Protein AF-A0A1V5Y9E9-F1 (afdb_monomer_lite)

Foldseek 3Di:
DVVVVVVLVVVLCVVLVVLVVVLVVVLVVDDDVVNVVSVVVSVVVSVVSVVVSVVCCQQVCFQDPLNLVVVLVLQLLVCLQVVHHSLVSCVVVVQAPDRADAAPPVVDDSVQQLFWWKWWWPAWDQDPVGTWTWIWTDTVDIWTKTFDWDRDPRGIHTHYIYTDDPVVRVVRVVPTDTDRPDGPHDD

Sequence (187 aa):
MTASKIVYAILFWMLLLPVLYYGIKRIRRSTGKRRAALIFAAALFAAAEFLLCLVMYKTTVQTQPLIIIERGVRTAYGALLKNEDPAQALFNEGLTKDKIEPEGLERMGFQSLSNASVGIPRKSSKLEEGQGYVVSIECPEPFGIAFLLDEGNARVTIRSMRVLSKSEYEELVQDLTFFDAGALKNG

pLDDT: mean 70.6, std 9.62, range [34.06, 84.69]

Structure (mmCIF, N/CA/C/O backbone):
data_AF-A0A1V5Y9E9-F1
#
_entry.id   AF-A0A1V5Y9E9-F1
#
loop_
_atom_site.group_PDB
_atom_site.id
_atom_site.type_symbol
_atom_site.label_atom_id
_atom_site.label_alt_id
_atom_site.label_comp_id
_atom_site.label_asym_id
_atom_site.label_entity_id
_atom_site.label_seq_id
_atom_site.pdbx_PDB_ins_code
_atom_site.Cartn_x
_atom_site.Cartn_y
_atom_site.Cartn_z
_atom_site.occupancy
_atom_site.B_iso_or_equiv
_atom_site.auth_seq_id
_atom_site.auth_comp_id
_atom_site.auth_asym_id
_atom_site.auth_atom_id
_atom_site.pdbx_PDB_model_num
ATOM 1 N N . MET A 1 1 ? 7.402 -5.469 0.530 1.00 42.59 1 MET A N 1
ATOM 2 C CA . MET A 1 1 ? 7.980 -4.493 -0.436 1.00 42.59 1 MET A CA 1
ATOM 3 C C . MET A 1 1 ? 9.178 -5.002 -1.242 1.00 42.59 1 MET A C 1
ATOM 5 O O . MET A 1 1 ? 9.322 -4.583 -2.383 1.00 42.59 1 MET A O 1
ATOM 9 N N . THR A 1 2 ? 10.042 -5.871 -0.709 1.00 44.84 2 THR A N 1
ATOM 10 C CA . THR A 1 2 ? 11.084 -6.545 -1.512 1.00 44.84 2 THR A CA 1
ATOM 11 C C . THR A 1 2 ? 10.461 -7.449 -2.575 1.00 44.84 2 THR A C 1
ATOM 13 O O . THR A 1 2 ? 10.832 -7.351 -3.735 1.00 44.84 2 THR A O 1
ATOM 16 N N . ALA A 1 3 ? 9.439 -8.233 -2.215 1.00 46.22 3 ALA A N 1
ATOM 17 C CA . ALA A 1 3 ? 8.803 -9.196 -3.118 1.00 46.22 3 ALA A CA 1
ATOM 18 C C . ALA A 1 3 ? 8.244 -8.581 -4.419 1.00 46.22 3 ALA A C 1
ATOM 20 O O . ALA A 1 3 ? 8.550 -9.068 -5.500 1.00 46.22 3 ALA A O 1
ATOM 21 N N . SER A 1 4 ? 7.493 -7.476 -4.356 1.00 51.53 4 SER A N 1
ATOM 22 C CA . SER A 1 4 ? 6.919 -6.840 -5.554 1.00 51.53 4 SER A CA 1
ATOM 23 C C . SER A 1 4 ? 7.976 -6.179 -6.445 1.00 51.53 4 SER A C 1
ATOM 25 O O . SER A 1 4 ? 7.930 -6.331 -7.663 1.00 51.53 4 SER A O 1
ATOM 27 N N . LYS A 1 5 ? 8.988 -5.523 -5.860 1.00 53.59 5 LYS A N 1
ATOM 28 C CA . LYS A 1 5 ? 10.150 -5.009 -6.611 1.00 53.59 5 LYS A CA 1
ATOM 29 C C . LYS A 1 5 ? 10.929 -6.141 -7.292 1.00 53.59 5 LYS A C 1
ATOM 31 O O . LYS A 1 5 ? 11.387 -5.971 -8.417 1.00 53.59 5 LYS A O 1
ATOM 36 N N . ILE A 1 6 ? 11.032 -7.298 -6.635 1.00 61.78 6 ILE A N 1
ATOM 37 C CA . ILE A 1 6 ? 11.679 -8.501 -7.168 1.00 61.78 6 ILE A CA 1
ATOM 38 C C . ILE A 1 6 ? 10.887 -9.074 -8.349 1.00 61.78 6 ILE A C 1
ATOM 40 O O . ILE A 1 6 ? 11.501 -9.411 -9.352 1.00 61.78 6 ILE A O 1
ATOM 44 N N . VAL A 1 7 ? 9.552 -9.123 -8.297 1.00 67.50 7 VAL A N 1
ATOM 45 C CA . VAL A 1 7 ? 8.730 -9.621 -9.420 1.00 67.50 7 VAL A CA 1
ATOM 46 C C . VAL A 1 7 ? 8.930 -8.776 -10.679 1.00 67.50 7 VAL A C 1
ATOM 48 O O . VAL A 1 7 ? 9.189 -9.327 -11.747 1.00 67.50 7 VAL A O 1
ATOM 51 N N . TYR A 1 8 ? 8.888 -7.445 -10.566 1.00 65.62 8 TYR A N 1
ATOM 52 C CA . TYR A 1 8 ? 9.133 -6.570 -11.718 1.00 65.62 8 TYR A CA 1
ATOM 53 C C . TYR A 1 8 ? 10.591 -6.617 -12.193 1.00 65.62 8 TYR A C 1
ATOM 55 O O . TYR A 1 8 ? 10.833 -6.562 -13.395 1.00 65.62 8 TYR A O 1
ATOM 63 N N . ALA A 1 9 ? 11.558 -6.791 -11.287 1.00 66.56 9 ALA A N 1
ATOM 64 C CA . ALA A 1 9 ? 12.948 -7.025 -11.668 1.00 66.56 9 ALA A CA 1
ATOM 65 C C . ALA A 1 9 ? 13.117 -8.356 -12.423 1.00 66.56 9 ALA A C 1
ATOM 67 O O . ALA A 1 9 ? 13.821 -8.396 -13.427 1.00 66.56 9 ALA A O 1
ATOM 68 N N . ILE A 1 10 ? 12.447 -9.430 -11.992 1.00 73.62 10 ILE A N 1
ATOM 69 C CA . ILE A 1 10 ? 12.472 -10.737 -12.666 1.00 73.62 10 ILE A CA 1
ATOM 70 C C . ILE A 1 10 ? 11.829 -10.636 -14.051 1.00 73.62 10 ILE A C 1
ATOM 72 O O . ILE A 1 10 ? 12.430 -11.091 -15.021 1.00 73.62 10 ILE A O 1
ATOM 76 N N . LEU A 1 11 ? 10.657 -10.003 -14.170 1.00 72.56 11 LEU A N 1
ATOM 77 C CA . LEU A 1 11 ? 9.996 -9.784 -15.462 1.00 72.56 11 LEU A CA 1
ATOM 78 C C . LEU A 1 11 ? 10.874 -8.965 -16.415 1.00 72.56 11 LEU A C 1
ATOM 80 O O . LEU A 1 11 ? 11.010 -9.329 -17.581 1.00 72.56 11 LEU A O 1
ATOM 84 N N . PHE A 1 12 ? 11.527 -7.918 -15.905 1.00 72.44 12 PHE A N 1
ATOM 85 C CA . PHE A 1 12 ? 12.495 -7.130 -16.664 1.00 72.44 12 PHE A CA 1
ATOM 86 C C . PHE A 1 12 ? 13.667 -7.994 -17.148 1.00 72.44 12 PHE A C 1
ATOM 88 O O . PHE A 1 12 ? 13.985 -7.987 -18.332 1.00 72.44 12 PHE A O 1
ATOM 95 N N . TRP A 1 13 ? 14.267 -8.811 -16.277 1.00 71.06 13 TRP A N 1
ATOM 96 C CA . TRP A 1 13 ? 15.353 -9.719 -16.664 1.00 71.06 13 TRP A CA 1
ATOM 97 C C . TRP A 1 13 ? 14.918 -10.776 -17.688 1.00 71.06 13 TRP A C 1
ATOM 99 O O . TRP A 1 13 ? 15.678 -11.070 -18.611 1.00 71.06 13 TRP A O 1
ATOM 109 N N . MET A 1 14 ? 13.704 -11.323 -17.567 1.00 76.81 14 MET A N 1
ATOM 110 C CA . MET A 1 14 ? 13.158 -12.305 -18.513 1.00 76.81 14 MET A CA 1
ATOM 111 C C . MET A 1 14 ? 12.933 -11.720 -19.913 1.00 76.81 14 MET A C 1
ATOM 113 O O . MET A 1 14 ? 13.131 -12.434 -20.894 1.00 76.81 14 MET A O 1
ATOM 117 N N . LEU A 1 15 ? 12.559 -10.442 -20.014 1.00 70.75 15 LEU A N 1
ATOM 118 C CA . LEU A 1 15 ? 12.407 -9.721 -21.284 1.00 70.75 15 LEU A CA 1
ATOM 119 C C . LEU A 1 15 ? 13.752 -9.260 -21.868 1.00 70.75 15 LEU A C 1
ATOM 121 O O . LEU A 1 15 ? 13.985 -9.399 -23.069 1.00 70.75 15 LEU A O 1
ATOM 125 N N . LEU A 1 16 ? 14.677 -8.820 -21.010 1.00 75.62 16 LEU A N 1
ATOM 126 C CA . LEU A 1 16 ? 15.985 -8.300 -21.410 1.00 75.62 16 LEU A CA 1
ATOM 127 C C . LEU A 1 16 ? 16.928 -9.401 -21.932 1.00 75.62 16 LEU A C 1
ATOM 129 O O . LEU A 1 16 ? 17.702 -9.181 -22.868 1.00 75.62 16 LEU A O 1
ATOM 133 N N . LEU A 1 17 ? 16.884 -10.598 -21.334 1.00 74.50 17 LEU A N 1
ATOM 134 C CA . LEU A 1 17 ? 17.786 -11.716 -21.652 1.00 74.50 17 LEU A CA 1
ATOM 135 C C . LEU A 1 17 ? 17.720 -12.164 -23.127 1.00 74.50 17 LEU A C 1
ATOM 137 O O . LEU A 1 17 ? 18.782 -12.282 -23.744 1.00 74.50 17 LEU A O 1
ATOM 141 N N . PRO A 1 18 ? 16.537 -12.378 -23.738 1.00 71.06 18 PRO A N 1
ATOM 142 C CA . PRO A 1 18 ? 16.416 -12.680 -25.164 1.00 71.06 18 PRO A CA 1
ATOM 143 C C . PRO A 1 18 ? 16.993 -11.580 -26.062 1.00 71.06 18 PRO A C 1
ATOM 145 O O . PRO A 1 18 ? 17.718 -11.882 -27.015 1.00 71.06 18 PRO A O 1
ATOM 148 N N . VAL A 1 19 ? 16.719 -10.309 -25.750 1.00 70.62 19 VAL A N 1
ATOM 149 C CA . VAL A 1 19 ? 17.179 -9.150 -26.535 1.00 70.62 19 VAL A CA 1
ATOM 150 C C . VAL A 1 19 ? 18.703 -9.044 -26.491 1.00 70.62 19 VAL A C 1
ATOM 152 O O . VAL A 1 19 ? 19.353 -8.932 -27.536 1.00 70.62 19 VAL A O 1
ATOM 155 N N . LEU A 1 20 ? 19.295 -9.177 -25.301 1.00 68.81 20 LEU A N 1
ATOM 156 C CA . LEU A 1 20 ? 20.745 -9.225 -25.114 1.00 68.81 20 LEU A CA 1
ATOM 157 C C . LEU A 1 20 ? 21.368 -10.434 -25.818 1.00 68.81 20 LEU A C 1
ATOM 159 O O . LEU A 1 20 ? 22.363 -10.282 -26.527 1.00 68.81 20 LEU A O 1
ATOM 163 N N . TYR A 1 21 ? 20.781 -11.625 -25.681 1.00 72.69 21 TYR A N 1
ATOM 164 C CA . TYR A 1 21 ? 21.302 -12.853 -26.281 1.00 72.69 21 TYR A CA 1
ATOM 165 C C . TYR A 1 21 ? 21.348 -12.768 -27.815 1.00 72.69 21 TYR A C 1
ATOM 167 O O . TYR A 1 21 ? 22.391 -13.028 -28.428 1.00 72.69 21 TYR A O 1
ATOM 175 N N . TYR A 1 22 ? 20.251 -12.347 -28.453 1.00 69.06 22 TYR A N 1
ATOM 176 C CA . TYR A 1 22 ? 20.200 -12.181 -29.908 1.00 69.06 22 TYR A CA 1
ATOM 177 C C . TYR A 1 22 ? 21.055 -11.000 -30.390 1.00 69.06 22 TYR A C 1
ATOM 179 O O . TYR A 1 22 ? 21.721 -11.118 -31.426 1.00 69.06 22 TYR A O 1
ATOM 187 N N . GLY A 1 23 ? 21.107 -9.900 -29.631 1.00 66.38 23 GLY A N 1
ATOM 188 C CA . GLY A 1 23 ? 21.961 -8.745 -29.909 1.00 66.38 23 GLY A CA 1
ATOM 189 C C . GLY A 1 23 ? 23.449 -9.107 -29.910 1.00 66.38 23 GLY A C 1
ATOM 190 O O . GLY A 1 23 ? 24.140 -8.896 -30.910 1.00 66.38 23 GLY A O 1
ATOM 191 N N . ILE A 1 24 ? 23.937 -9.748 -28.843 1.00 67.06 24 ILE A N 1
ATOM 192 C CA . ILE A 1 24 ? 25.339 -10.173 -28.685 1.00 67.06 24 ILE A CA 1
ATOM 193 C C . ILE A 1 24 ? 25.729 -11.195 -29.765 1.00 67.06 24 ILE A C 1
ATOM 195 O O . ILE A 1 24 ? 26.791 -11.071 -30.389 1.00 67.06 24 ILE A O 1
ATOM 199 N N . LYS A 1 25 ? 24.854 -12.167 -30.064 1.00 66.38 25 LYS A N 1
ATOM 200 C CA . LYS A 1 25 ? 25.084 -13.170 -31.120 1.00 66.38 25 LYS A CA 1
ATOM 201 C C . LYS A 1 25 ? 25.260 -12.527 -32.501 1.00 66.38 25 LYS A C 1
ATOM 203 O O . LYS A 1 25 ? 26.079 -12.996 -33.295 1.00 66.38 25 LYS A O 1
ATOM 208 N N . ARG A 1 26 ? 24.536 -11.440 -32.787 1.00 61.28 26 ARG A N 1
ATOM 209 C CA . ARG A 1 26 ? 24.587 -10.717 -34.071 1.00 61.28 26 ARG A CA 1
ATO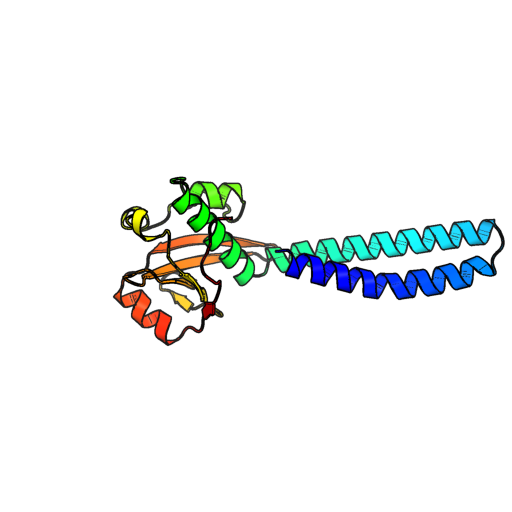M 210 C C . ARG A 1 26 ? 25.769 -9.744 -34.156 1.00 61.28 26 ARG A C 1
ATOM 212 O O . ARG A 1 26 ? 26.400 -9.651 -35.209 1.00 61.28 26 ARG A O 1
ATOM 219 N N . ILE A 1 27 ? 26.139 -9.099 -33.046 1.00 64.00 27 ILE A N 1
ATOM 220 C CA . ILE A 1 27 ? 27.315 -8.212 -32.929 1.00 64.00 27 ILE A CA 1
ATOM 221 C C . ILE A 1 27 ? 28.619 -8.964 -33.245 1.00 64.00 27 ILE A C 1
ATOM 223 O O . ILE A 1 27 ? 29.501 -8.423 -33.923 1.00 64.00 27 ILE A O 1
ATOM 227 N N . ARG A 1 28 ? 28.725 -10.238 -32.838 1.00 60.91 28 ARG A N 1
ATOM 228 C CA . ARG A 1 28 ? 29.923 -11.072 -33.053 1.00 60.91 28 ARG A CA 1
ATOM 229 C C . ARG A 1 28 ? 30.272 -11.274 -34.538 1.00 60.91 28 ARG A C 1
ATOM 231 O O . ARG A 1 28 ? 31.445 -11.433 -34.856 1.00 60.91 28 ARG A O 1
ATOM 238 N N . ARG A 1 29 ? 29.290 -11.194 -35.446 1.00 62.72 29 ARG A N 1
ATOM 239 C CA . ARG A 1 29 ? 29.457 -11.365 -36.909 1.00 62.72 29 ARG A CA 1
ATOM 240 C C . ARG A 1 29 ? 29.513 -10.048 -37.701 1.00 62.72 29 ARG A C 1
ATOM 242 O O . ARG A 1 29 ? 29.497 -10.066 -38.926 1.00 62.72 29 ARG A O 1
ATOM 249 N N . SER A 1 30 ? 29.534 -8.905 -37.021 1.00 59.62 30 SER A N 1
ATOM 250 C CA . SER A 1 30 ? 29.314 -7.587 -37.625 1.00 59.62 30 SER A CA 1
ATOM 251 C C . SER A 1 30 ? 30.581 -6.718 -37.659 1.00 59.62 30 SER A C 1
ATOM 253 O O . SER A 1 30 ? 31.373 -6.750 -36.720 1.00 59.62 30 SER A O 1
ATOM 255 N N . THR A 1 31 ? 30.743 -5.886 -38.697 1.00 63.62 31 THR A N 1
ATOM 256 C CA . THR A 1 31 ? 31.796 -4.855 -38.830 1.00 63.62 31 THR A CA 1
ATOM 257 C C . THR A 1 31 ? 31.550 -3.641 -37.919 1.00 63.62 31 THR A C 1
ATOM 259 O O . THR A 1 31 ? 30.423 -3.411 -37.476 1.00 63.62 31 THR A O 1
ATOM 262 N N . GLY A 1 32 ? 32.596 -2.849 -37.631 1.00 63.69 32 GLY A N 1
ATOM 263 C CA . GLY A 1 32 ? 32.608 -1.803 -36.588 1.00 63.69 32 GLY A CA 1
ATOM 264 C C . GLY A 1 32 ? 31.426 -0.819 -36.601 1.00 63.69 32 GLY A C 1
ATOM 265 O O . GLY A 1 32 ? 30.793 -0.623 -35.567 1.00 63.69 32 GLY A O 1
ATOM 266 N N . LYS A 1 33 ? 31.042 -0.280 -37.768 1.00 66.88 33 LYS A N 1
ATOM 267 C CA . LYS A 1 33 ? 29.889 0.641 -37.886 1.00 66.88 33 LYS A CA 1
ATOM 268 C C . LYS A 1 33 ? 28.542 -0.041 -37.597 1.00 66.88 33 LYS A C 1
ATOM 270 O O . LYS A 1 33 ? 27.682 0.534 -36.938 1.00 66.88 33 LYS A O 1
ATOM 275 N N . ARG A 1 34 ? 28.370 -1.297 -38.028 1.00 66.38 34 ARG A N 1
ATOM 276 C CA . ARG A 1 34 ? 27.167 -2.096 -37.733 1.00 66.38 34 ARG A CA 1
ATOM 277 C C . ARG A 1 34 ? 27.130 -2.579 -36.274 1.00 66.38 34 ARG A C 1
ATOM 279 O O . ARG A 1 34 ? 26.044 -2.741 -35.730 1.00 66.38 34 ARG A O 1
ATOM 286 N N . ARG A 1 35 ? 28.286 -2.754 -35.614 1.00 67.88 35 ARG A N 1
ATOM 287 C CA . ARG A 1 35 ? 28.347 -3.042 -34.167 1.00 67.88 35 ARG A CA 1
ATOM 288 C C . ARG A 1 35 ? 27.834 -1.868 -33.339 1.00 67.88 35 ARG A C 1
ATOM 290 O O . ARG A 1 35 ? 27.014 -2.089 -32.459 1.00 67.88 35 ARG A O 1
ATOM 297 N N . ALA A 1 36 ? 28.259 -0.644 -33.656 1.00 67.69 36 ALA A N 1
ATOM 298 C CA . ALA A 1 36 ? 27.782 0.556 -32.968 1.00 67.69 36 ALA A CA 1
ATOM 299 C C . ALA A 1 36 ? 26.257 0.727 -33.103 1.00 67.69 36 ALA A C 1
ATOM 301 O O . ALA A 1 36 ? 25.576 0.952 -32.106 1.00 67.69 36 ALA A O 1
ATOM 302 N N . ALA A 1 37 ? 25.708 0.510 -34.305 1.00 71.44 37 ALA A N 1
ATOM 303 C CA . ALA A 1 37 ? 24.262 0.558 -34.536 1.00 71.44 37 ALA A CA 1
ATOM 304 C C . ALA A 1 37 ? 23.487 -0.517 -33.746 1.00 71.44 37 ALA A C 1
ATOM 306 O O . ALA A 1 37 ? 22.422 -0.235 -33.204 1.00 71.44 37 ALA A O 1
ATOM 307 N N . LEU A 1 38 ? 24.023 -1.740 -33.640 1.00 70.19 38 LEU A N 1
ATOM 308 C CA . LEU A 1 38 ? 23.397 -2.820 -32.865 1.00 70.19 38 LEU A CA 1
ATOM 309 C C . LEU A 1 38 ? 23.433 -2.565 -31.352 1.00 70.19 38 LEU A C 1
ATOM 311 O O . LEU A 1 38 ? 22.450 -2.849 -30.675 1.00 70.19 38 LEU A O 1
ATOM 315 N N . ILE A 1 39 ? 24.534 -2.018 -30.826 1.00 73.94 39 ILE A N 1
ATOM 316 C CA . ILE A 1 39 ? 24.642 -1.638 -29.408 1.00 73.94 39 ILE A CA 1
ATOM 317 C C . ILE A 1 39 ? 23.657 -0.510 -29.090 1.00 73.94 39 ILE A C 1
ATOM 319 O O . ILE A 1 39 ? 22.948 -0.584 -28.091 1.00 73.94 39 ILE A O 1
ATOM 323 N N . PHE A 1 40 ? 23.564 0.497 -29.962 1.00 73.94 40 PHE A N 1
ATOM 324 C CA . PHE A 1 40 ? 22.621 1.601 -29.799 1.00 73.94 40 PHE A CA 1
ATOM 325 C C . PHE A 1 40 ? 21.162 1.125 -29.820 1.00 73.94 40 PHE A C 1
ATOM 327 O O . PHE A 1 40 ? 20.375 1.515 -28.963 1.00 73.94 40 PHE A O 1
ATOM 334 N N . ALA A 1 41 ? 20.810 0.221 -30.741 1.00 72.31 41 ALA A N 1
ATOM 335 C CA . ALA A 1 41 ? 19.479 -0.379 -30.780 1.00 72.31 41 ALA A CA 1
ATOM 336 C C . ALA A 1 41 ? 19.173 -1.180 -29.503 1.00 72.31 41 ALA A C 1
ATOM 338 O O . ALA A 1 41 ?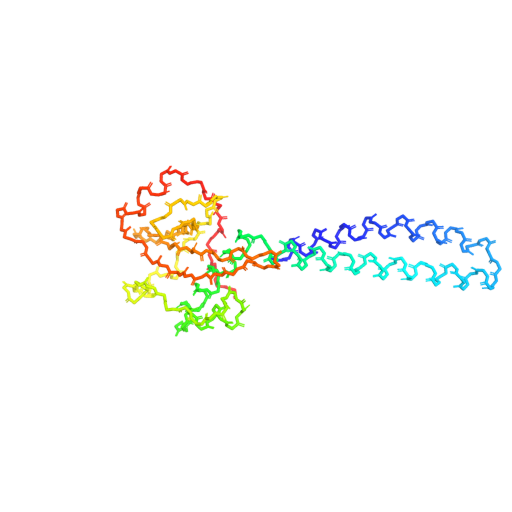 18.106 -1.010 -28.922 1.00 72.31 41 ALA A O 1
ATOM 339 N N . ALA A 1 42 ? 20.110 -2.006 -29.026 1.00 72.00 42 ALA A N 1
ATOM 340 C CA . ALA A 1 42 ? 19.936 -2.758 -27.783 1.00 72.00 42 ALA A CA 1
ATOM 341 C C . ALA A 1 42 ? 19.759 -1.837 -26.561 1.00 72.00 42 ALA A C 1
ATOM 343 O O . ALA A 1 42 ? 18.909 -2.102 -25.715 1.00 72.00 42 ALA A O 1
ATOM 344 N N . ALA A 1 43 ? 20.510 -0.733 -26.495 1.00 75.19 43 ALA A N 1
ATOM 345 C CA . ALA A 1 43 ? 20.361 0.268 -25.442 1.00 75.19 43 ALA A CA 1
ATOM 346 C C . ALA A 1 43 ? 18.990 0.962 -25.491 1.00 75.19 43 ALA A C 1
ATOM 348 O O . ALA A 1 43 ? 18.367 1.151 -24.449 1.00 75.19 43 ALA A O 1
ATOM 349 N N . LEU A 1 44 ? 18.487 1.289 -26.687 1.00 77.62 44 LEU A N 1
ATOM 350 C CA . LEU A 1 44 ? 17.147 1.854 -26.863 1.00 77.62 44 LEU A CA 1
ATOM 351 C C . LEU A 1 44 ? 16.041 0.884 -26.434 1.00 77.62 44 LEU A C 1
ATOM 353 O O . LEU A 1 44 ? 15.103 1.307 -25.763 1.00 77.62 44 LEU A O 1
ATOM 357 N N . PHE A 1 45 ? 16.156 -0.403 -26.774 1.00 77.06 45 PHE A N 1
ATOM 358 C CA . PHE A 1 45 ? 15.199 -1.421 -26.331 1.00 77.06 45 PHE A CA 1
ATOM 359 C C . PHE A 1 45 ? 15.197 -1.573 -24.808 1.00 77.06 45 PHE A C 1
ATOM 361 O O . PHE A 1 45 ? 14.135 -1.508 -24.197 1.00 77.06 45 PHE A O 1
ATOM 368 N N . ALA A 1 46 ? 16.375 -1.673 -24.186 1.00 74.75 46 ALA A N 1
ATOM 369 C CA . ALA A 1 46 ? 16.489 -1.751 -22.732 1.00 74.75 46 ALA A CA 1
ATOM 370 C C . ALA A 1 46 ? 15.904 -0.507 -22.037 1.00 74.75 46 ALA A C 1
ATOM 372 O O . ALA A 1 46 ? 15.206 -0.624 -21.029 1.00 74.75 46 ALA A O 1
ATOM 373 N N . ALA A 1 47 ? 16.150 0.687 -22.588 1.00 75.00 47 ALA A N 1
ATOM 374 C CA . ALA A 1 47 ? 15.588 1.929 -22.069 1.00 75.00 47 ALA A CA 1
ATOM 375 C C . ALA A 1 47 ? 14.057 1.963 -22.195 1.00 75.00 47 ALA A C 1
ATOM 377 O O . ALA A 1 47 ? 13.382 2.342 -21.240 1.00 75.00 47 ALA A O 1
ATOM 378 N N . ALA A 1 48 ? 13.503 1.538 -23.335 1.00 74.94 48 ALA A N 1
ATOM 379 C CA . ALA A 1 48 ? 12.060 1.481 -23.560 1.00 74.94 48 ALA A CA 1
ATOM 380 C C . ALA A 1 48 ? 11.368 0.474 -22.627 1.00 74.94 48 ALA A C 1
ATOM 382 O O . ALA A 1 48 ? 10.349 0.802 -22.021 1.00 74.94 48 ALA A O 1
ATOM 383 N N . GLU A 1 49 ? 11.941 -0.719 -22.452 1.00 72.69 49 GLU A N 1
ATOM 384 C CA . GLU A 1 49 ? 11.429 -1.745 -21.534 1.00 72.69 49 GLU A CA 1
ATOM 385 C C . GLU A 1 49 ? 11.464 -1.279 -20.077 1.00 72.69 49 GLU A C 1
ATOM 387 O O . GLU A 1 49 ? 10.498 -1.473 -19.336 1.00 72.69 49 GLU A O 1
ATOM 392 N N . PHE A 1 50 ? 12.545 -0.609 -19.670 1.00 76.06 50 PHE A N 1
ATOM 393 C CA . PHE A 1 50 ? 12.653 -0.029 -18.335 1.00 76.06 50 PHE A CA 1
ATOM 394 C C . PHE A 1 50 ? 11.575 1.036 -18.097 1.00 76.06 50 PHE A C 1
ATOM 396 O O . PHE A 1 50 ? 10.924 1.041 -17.050 1.00 76.06 50 PHE A O 1
ATOM 403 N N . LEU A 1 51 ? 11.336 1.902 -19.086 1.00 78.12 51 LEU A N 1
ATOM 404 C CA . LEU A 1 51 ? 10.302 2.936 -19.026 1.00 78.12 51 LEU A CA 1
ATOM 405 C C . LEU A 1 51 ? 8.901 2.325 -18.922 1.00 78.12 51 LEU A C 1
ATOM 407 O O . LEU A 1 51 ? 8.091 2.776 -18.115 1.00 78.12 51 LEU A O 1
ATOM 411 N N . LEU A 1 52 ? 8.635 1.259 -19.679 1.00 75.06 52 LEU A N 1
ATOM 412 C CA . LEU A 1 52 ? 7.361 0.545 -19.660 1.00 75.06 52 LEU A CA 1
ATOM 413 C C . LEU A 1 52 ? 7.126 -0.138 -18.304 1.00 75.06 52 LEU A C 1
ATOM 415 O O . LEU A 1 52 ? 6.039 -0.019 -17.742 1.00 75.06 52 LEU A O 1
ATOM 419 N N . CYS A 1 53 ? 8.160 -0.748 -17.715 1.00 72.44 53 CYS A N 1
ATOM 420 C CA . CYS A 1 53 ? 8.102 -1.297 -16.357 1.00 72.44 53 CYS A CA 1
ATOM 421 C C . CYS A 1 53 ? 7.850 -0.211 -15.303 1.00 72.44 53 CYS A C 1
ATOM 423 O O . CYS A 1 53 ? 7.065 -0.427 -14.383 1.00 72.44 53 CYS A O 1
ATOM 425 N N . LEU A 1 54 ? 8.470 0.965 -15.434 1.00 73.62 54 LEU A N 1
ATOM 426 C CA . LEU A 1 54 ? 8.229 2.108 -14.547 1.00 73.62 54 LEU A CA 1
ATOM 427 C C . LEU A 1 54 ? 6.786 2.610 -14.640 1.00 73.62 54 LEU A C 1
ATOM 429 O O . LEU A 1 54 ? 6.162 2.875 -13.613 1.00 73.62 54 LEU A O 1
ATOM 433 N N . VAL A 1 55 ? 6.250 2.721 -15.856 1.00 74.31 55 VAL A N 1
ATOM 434 C CA . VAL A 1 55 ? 4.861 3.132 -16.094 1.00 74.31 55 VAL A CA 1
ATOM 435 C C . VAL A 1 55 ? 3.897 2.095 -15.530 1.00 74.31 55 VAL A C 1
ATOM 437 O O . VAL A 1 55 ? 2.977 2.469 -14.804 1.00 74.31 55 VAL A O 1
ATOM 440 N N . MET A 1 56 ? 4.123 0.805 -15.787 1.00 68.31 56 MET A N 1
ATOM 441 C CA . MET A 1 56 ? 3.304 -0.267 -15.221 1.00 68.31 56 MET A CA 1
ATOM 442 C C . MET A 1 56 ? 3.400 -0.310 -13.699 1.00 68.31 56 MET A C 1
ATOM 444 O O . MET A 1 56 ? 2.377 -0.415 -13.038 1.00 68.31 56 MET A O 1
ATOM 448 N N . TYR A 1 57 ? 4.585 -0.154 -13.113 1.00 68.31 57 TYR A N 1
ATOM 449 C CA . TYR A 1 57 ? 4.738 -0.081 -11.662 1.00 68.31 57 TYR A CA 1
ATOM 450 C C . TYR A 1 57 ? 3.965 1.109 -11.089 1.00 68.31 57 TYR A C 1
ATOM 452 O O . TYR A 1 57 ? 3.194 0.947 -10.148 1.00 68.31 57 TYR A O 1
ATOM 460 N N . LYS A 1 58 ? 4.132 2.301 -11.674 1.00 67.44 58 LYS A N 1
ATOM 461 C CA . LYS A 1 58 ? 3.477 3.517 -11.191 1.00 67.44 58 LYS A CA 1
ATOM 462 C C . LYS A 1 58 ? 1.960 3.415 -11.307 1.00 67.44 58 LYS A C 1
ATOM 464 O O . LYS A 1 58 ? 1.280 3.734 -10.346 1.00 67.44 58 LYS A O 1
ATOM 469 N N . THR A 1 59 ? 1.446 2.933 -12.434 1.00 65.12 59 THR A N 1
ATOM 470 C CA . THR A 1 59 ? 0.004 2.730 -12.632 1.00 65.12 59 THR A CA 1
ATOM 471 C C . THR A 1 59 ? -0.515 1.642 -11.697 1.00 65.12 59 THR A C 1
ATOM 473 O O . THR A 1 59 ? -1.303 1.942 -10.816 1.00 65.12 59 THR A O 1
ATOM 476 N N . THR A 1 60 ? 0.012 0.421 -11.766 1.00 66.62 60 THR A N 1
ATOM 477 C CA . THR A 1 60 ? -0.518 -0.732 -11.017 1.00 66.62 60 THR A CA 1
ATOM 478 C C . THR A 1 60 ? -0.429 -0.554 -9.498 1.00 66.62 60 THR A C 1
ATOM 480 O O . THR A 1 60 ? -1.363 -0.898 -8.784 1.00 66.62 60 THR A O 1
ATOM 483 N N . VAL A 1 61 ? 0.668 0.002 -8.973 1.00 66.00 61 VAL A N 1
ATOM 484 C CA . VAL A 1 61 ? 0.844 0.174 -7.517 1.00 66.00 61 VAL A CA 1
ATOM 485 C C . VAL A 1 61 ? 0.031 1.350 -6.980 1.00 66.00 61 VAL A C 1
ATOM 487 O O . VAL A 1 61 ? -0.425 1.298 -5.842 1.00 66.00 61 VAL A O 1
ATOM 490 N N . GLN A 1 62 ? -0.148 2.416 -7.767 1.00 63.94 62 GLN A N 1
ATOM 491 C CA . GLN A 1 62 ? -0.906 3.593 -7.329 1.00 63.94 62 GLN A CA 1
ATOM 492 C C . GLN A 1 62 ? -2.412 3.456 -7.562 1.00 63.94 62 GLN A C 1
ATOM 494 O O . GLN A 1 62 ? -3.165 4.222 -6.965 1.00 63.94 62 GLN A O 1
ATOM 499 N N . THR A 1 63 ? -2.854 2.513 -8.397 1.00 67.00 63 THR A N 1
ATOM 500 C CA . THR A 1 63 ? -4.277 2.275 -8.670 1.00 67.00 63 THR A CA 1
ATOM 501 C C . THR A 1 63 ? -4.838 1.040 -7.973 1.00 67.00 63 THR A C 1
ATOM 503 O O . THR A 1 63 ? -6.041 0.822 -8.046 1.00 67.00 63 THR A O 1
ATOM 506 N N . GLN A 1 64 ? -4.016 0.208 -7.322 1.00 76.25 64 GLN A N 1
ATOM 507 C CA . GLN A 1 64 ? -4.525 -0.954 -6.593 1.00 76.25 64 GLN A CA 1
ATOM 508 C C . GLN A 1 64 ? -4.970 -0.567 -5.173 1.00 76.25 64 GLN A C 1
ATOM 510 O O . GLN A 1 64 ? -4.114 -0.276 -4.332 1.00 76.25 64 GLN A O 1
ATOM 515 N N . PRO A 1 65 ? -6.280 -0.627 -4.865 1.00 73.50 65 PRO A N 1
ATOM 516 C CA . PRO A 1 65 ? -6.814 -0.205 -3.571 1.00 73.50 65 PRO A CA 1
ATOM 517 C C . PRO A 1 65 ? -6.224 -1.007 -2.408 1.00 73.50 65 PRO A C 1
ATOM 519 O O . PRO A 1 65 ? -5.831 -0.435 -1.395 1.00 73.50 65 PRO A O 1
ATOM 522 N N . LEU A 1 66 ? -6.042 -2.318 -2.593 1.00 75.38 66 LEU A N 1
ATOM 523 C CA . LEU A 1 66 ? -5.508 -3.208 -1.561 1.00 75.38 66 LEU A CA 1
ATOM 524 C C . LEU A 1 66 ? -4.081 -2.826 -1.121 1.00 75.38 66 LEU A C 1
ATOM 526 O O . LEU A 1 66 ? -3.768 -2.874 0.065 1.00 75.38 66 LEU A O 1
ATOM 530 N N . ILE A 1 67 ? -3.231 -2.387 -2.060 1.00 76.50 67 ILE A N 1
ATOM 531 C CA . ILE A 1 67 ? -1.861 -1.935 -1.757 1.00 76.50 67 ILE A CA 1
ATOM 532 C C . ILE A 1 67 ? -1.883 -0.593 -1.018 1.00 76.50 67 ILE A C 1
ATOM 534 O O . ILE A 1 67 ? -1.085 -0.370 -0.106 1.00 76.50 67 ILE A O 1
ATOM 538 N N . ILE A 1 68 ? -2.776 0.317 -1.411 1.00 80.38 68 ILE A N 1
ATOM 539 C CA . ILE A 1 68 ? -2.932 1.614 -0.744 1.00 80.38 68 ILE A CA 1
ATOM 540 C C . ILE A 1 68 ? -3.390 1.422 0.702 1.00 80.38 68 ILE A C 1
ATOM 542 O O . ILE A 1 68 ? -2.865 2.091 1.588 1.00 80.38 68 ILE A O 1
ATOM 546 N N . ILE A 1 69 ? -4.283 0.466 0.954 1.00 78.31 69 ILE A N 1
ATOM 547 C CA . ILE A 1 69 ? -4.734 0.125 2.307 1.00 78.31 69 ILE A CA 1
ATOM 548 C C . ILE A 1 69 ? -3.620 -0.517 3.115 1.00 78.31 69 ILE A C 1
ATOM 550 O O . ILE A 1 69 ? -3.387 -0.080 4.233 1.00 78.31 69 ILE A O 1
ATOM 554 N N . GLU A 1 70 ? -2.886 -1.489 2.566 1.00 76.75 70 GLU A N 1
ATOM 555 C CA . GLU A 1 70 ? -1.740 -2.091 3.264 1.00 76.75 70 GLU A CA 1
ATOM 556 C C . GLU A 1 70 ? -0.744 -1.015 3.721 1.00 76.75 70 GLU A C 1
ATOM 558 O O . GLU A 1 70 ? -0.294 -1.014 4.869 1.00 76.75 70 GLU A O 1
ATOM 563 N N . ARG A 1 71 ? -0.430 -0.058 2.839 1.00 76.50 71 ARG A N 1
ATOM 564 C CA . ARG A 1 71 ? 0.446 1.071 3.172 1.00 76.50 71 ARG A CA 1
ATOM 565 C C . ARG A 1 71 ? -0.184 1.996 4.205 1.00 76.50 71 ARG A C 1
ATOM 567 O O . ARG A 1 71 ? 0.484 2.348 5.168 1.00 76.50 71 ARG A O 1
ATOM 574 N N . GLY A 1 72 ? -1.459 2.339 4.036 1.00 77.19 72 GLY A N 1
ATOM 575 C CA . GLY A 1 72 ? -2.183 3.210 4.957 1.00 77.19 72 GLY A CA 1
ATOM 576 C C . GLY A 1 72 ? -2.215 2.649 6.369 1.00 77.19 72 GLY A C 1
ATOM 577 O O . GLY A 1 72 ? -1.817 3.314 7.316 1.00 77.19 72 GLY A O 1
ATOM 578 N N . VAL A 1 73 ? -2.583 1.382 6.494 1.00 77.06 73 VAL A N 1
ATOM 579 C CA . VAL A 1 73 ? -2.585 0.641 7.752 1.00 77.06 73 VAL A CA 1
ATOM 580 C C . VAL A 1 73 ? -1.201 0.629 8.382 1.00 77.06 73 VAL A C 1
ATOM 582 O O . VAL A 1 73 ? -1.056 0.986 9.548 1.00 77.06 73 VAL A O 1
ATOM 585 N N . ARG A 1 74 ? -0.166 0.264 7.619 1.00 77.19 74 ARG A N 1
ATOM 586 C CA . ARG A 1 74 ? 1.201 0.180 8.139 1.00 77.19 74 ARG A CA 1
ATOM 587 C C . ARG A 1 74 ? 1.721 1.531 8.626 1.00 77.19 74 ARG A C 1
ATOM 589 O O . ARG A 1 74 ? 2.424 1.580 9.632 1.00 77.19 74 ARG A O 1
ATOM 596 N N . THR A 1 75 ? 1.390 2.608 7.926 1.00 78.69 75 THR A N 1
ATOM 597 C CA . THR A 1 75 ? 1.852 3.959 8.255 1.00 78.69 75 THR A CA 1
ATOM 598 C C . THR A 1 75 ? 1.066 4.573 9.394 1.00 78.69 75 THR A C 1
ATOM 600 O O . THR A 1 75 ? 1.680 5.109 10.313 1.00 78.69 75 THR A O 1
ATOM 603 N N . ALA A 1 76 ? -0.259 4.424 9.396 1.00 76.12 76 ALA A N 1
ATOM 604 C CA . ALA A 1 76 ? -1.093 4.826 10.520 1.00 76.12 76 ALA A CA 1
ATOM 605 C C . ALA A 1 76 ? -0.651 4.089 11.790 1.00 76.12 76 ALA A C 1
ATOM 607 O O . ALA A 1 76 ? -0.342 4.716 12.794 1.00 76.12 76 ALA A O 1
ATOM 608 N N . TYR A 1 77 ? -0.503 2.767 11.725 1.00 74.00 77 TYR A N 1
ATOM 609 C CA . TYR A 1 77 ? -0.063 1.965 12.861 1.00 74.00 77 TYR A CA 1
ATOM 610 C C . TYR A 1 77 ? 1.373 2.280 13.302 1.00 74.00 77 TYR A C 1
ATOM 612 O O . TYR A 1 77 ? 1.649 2.401 14.492 1.00 74.00 77 TYR A O 1
ATOM 620 N N . GLY A 1 78 ? 2.297 2.465 12.356 1.00 74.06 78 GLY A N 1
ATOM 621 C CA . GLY A 1 78 ? 3.671 2.865 12.657 1.00 74.06 78 GLY A CA 1
ATOM 622 C C . GLY A 1 78 ? 3.764 4.234 13.338 1.00 74.06 78 GLY A C 1
ATOM 623 O O . GLY A 1 78 ? 4.613 4.412 14.209 1.00 74.06 78 GLY A O 1
ATOM 624 N N . ALA A 1 79 ? 2.889 5.176 12.977 1.00 76.12 79 ALA A N 1
ATOM 625 C CA . ALA A 1 79 ? 2.771 6.472 13.642 1.00 76.12 79 ALA A CA 1
ATOM 626 C C . ALA A 1 79 ? 2.177 6.330 15.051 1.00 76.12 79 ALA A C 1
ATOM 628 O O . ALA A 1 79 ? 2.743 6.860 16.005 1.00 76.12 79 ALA A O 1
ATOM 629 N N . LEU A 1 80 ? 1.120 5.519 15.203 1.00 73.25 80 LEU A N 1
ATOM 630 C CA . LEU A 1 80 ? 0.510 5.209 16.501 1.00 73.25 80 LEU A CA 1
ATOM 631 C C . LEU A 1 80 ? 1.533 4.627 17.491 1.00 73.25 80 LEU A C 1
ATOM 633 O O . LEU A 1 80 ? 1.591 5.063 18.637 1.00 73.25 80 LEU A O 1
ATOM 637 N N . LEU A 1 81 ? 2.394 3.700 17.052 1.00 72.94 81 LEU A N 1
ATOM 638 C CA . LEU A 1 81 ? 3.458 3.129 17.892 1.00 72.94 81 LEU A CA 1
ATOM 639 C C . LEU A 1 81 ? 4.514 4.155 18.333 1.00 72.94 81 LEU A C 1
ATOM 641 O O . LEU A 1 81 ? 5.154 3.976 19.368 1.00 72.94 81 LEU A O 1
ATOM 645 N N . LYS A 1 82 ? 4.721 5.215 17.549 1.00 75.94 82 LYS A N 1
ATOM 646 C CA . LYS A 1 82 ? 5.692 6.283 17.828 1.00 75.94 82 LYS A CA 1
ATOM 647 C C . LYS A 1 82 ? 5.089 7.463 18.594 1.00 75.94 82 LYS A C 1
ATOM 649 O O . LYS A 1 82 ? 5.810 8.420 18.862 1.00 75.94 82 LYS A O 1
ATOM 654 N N . ASN A 1 83 ? 3.808 7.392 18.968 1.00 72.94 83 ASN A N 1
ATOM 655 C CA . ASN A 1 83 ? 3.028 8.521 19.491 1.00 72.94 83 ASN A CA 1
ATOM 656 C C . ASN A 1 83 ? 3.022 9.736 18.538 1.00 72.94 83 ASN A C 1
ATOM 658 O O . ASN A 1 83 ? 3.021 10.884 18.979 1.00 72.94 83 ASN A O 1
ATOM 662 N N . GLU A 1 84 ? 3.044 9.483 17.230 1.00 76.94 84 GLU A N 1
ATOM 663 C CA . GLU A 1 84 ? 2.888 10.494 16.185 1.00 76.94 84 GLU A CA 1
ATOM 664 C C . GLU A 1 84 ? 1.439 10.513 15.678 1.00 76.94 84 GLU A C 1
ATOM 666 O O . GLU A 1 84 ? 0.726 9.512 15.766 1.00 76.94 84 GLU A O 1
ATOM 671 N N . ASP A 1 85 ? 1.005 11.642 15.112 1.00 77.06 85 ASP A N 1
ATOM 672 C CA . ASP A 1 85 ? -0.325 11.760 14.509 1.00 77.06 85 ASP A CA 1
ATOM 673 C C . ASP A 1 85 ? -0.422 10.902 13.223 1.00 77.06 85 ASP A C 1
ATOM 675 O O . ASP A 1 85 ? 0.266 11.188 12.230 1.00 77.06 85 ASP A O 1
ATOM 679 N N . PRO A 1 86 ? -1.272 9.856 13.196 1.00 74.81 86 PRO A N 1
ATOM 680 C CA . PRO A 1 86 ? -1.408 8.974 12.042 1.00 74.81 86 PRO A CA 1
ATOM 681 C C . PRO A 1 86 ? -1.985 9.684 10.818 1.00 74.81 86 PRO A C 1
ATOM 683 O O . PRO A 1 86 ? -1.624 9.328 9.696 1.00 74.81 86 PRO A O 1
ATOM 686 N N . ALA A 1 87 ? -2.820 10.712 10.992 1.00 74.88 87 ALA A N 1
ATOM 687 C CA . ALA A 1 87 ? -3.327 11.501 9.873 1.00 74.88 87 ALA A CA 1
ATOM 688 C C . ALA A 1 87 ? -2.199 12.248 9.160 1.00 74.88 87 ALA A C 1
ATOM 690 O O . ALA A 1 87 ? -2.091 12.229 7.929 1.00 74.88 87 ALA A O 1
ATOM 691 N N . GLN A 1 88 ? -1.314 12.861 9.946 1.00 78.00 88 GLN A N 1
ATOM 692 C CA . GLN A 1 88 ? -0.144 13.554 9.429 1.00 78.00 88 GLN A CA 1
ATOM 693 C C . GLN A 1 88 ? 0.835 12.582 8.756 1.00 78.00 88 GLN A C 1
ATOM 695 O O . GLN A 1 88 ? 1.392 12.908 7.707 1.00 78.00 88 GLN A O 1
ATOM 700 N N . ALA A 1 89 ? 1.020 11.379 9.305 1.00 80.00 89 ALA A N 1
ATOM 701 C CA . ALA A 1 89 ? 1.876 10.354 8.708 1.00 80.00 89 ALA A CA 1
ATOM 702 C C . ALA A 1 89 ? 1.347 9.867 7.346 1.00 80.00 89 ALA A C 1
ATOM 704 O O . ALA A 1 89 ? 2.112 9.783 6.382 1.00 80.00 89 ALA A O 1
ATOM 705 N N . LEU A 1 90 ? 0.037 9.620 7.236 1.00 80.62 90 LEU A N 1
ATOM 706 C CA . LEU A 1 90 ? -0.624 9.246 5.980 1.00 80.62 90 LEU A CA 1
ATOM 707 C C . LEU A 1 90 ? -0.497 10.339 4.910 1.00 80.62 90 LEU A C 1
ATOM 709 O O . LEU A 1 90 ? -0.220 10.038 3.744 1.00 80.62 90 LEU A O 1
ATOM 713 N N . PHE A 1 91 ? -0.652 11.603 5.312 1.00 82.12 91 PHE A N 1
ATOM 714 C CA . PHE A 1 91 ? -0.475 12.754 4.429 1.00 82.12 91 PHE A CA 1
ATOM 715 C C . PHE A 1 91 ? 0.979 12.898 3.962 1.00 82.12 91 PHE A C 1
ATOM 717 O O . PHE A 1 91 ? 1.233 13.080 2.772 1.00 82.12 91 PHE A O 1
ATOM 724 N N . ASN A 1 92 ? 1.951 12.746 4.867 1.00 81.88 92 ASN A N 1
ATOM 725 C CA . ASN A 1 92 ? 3.378 12.827 4.542 1.00 81.88 92 ASN A CA 1
ATOM 726 C C . ASN A 1 92 ? 3.826 11.704 3.588 1.00 81.88 92 ASN A C 1
ATOM 728 O O . ASN A 1 92 ? 4.690 11.919 2.740 1.00 81.88 92 ASN A O 1
ATOM 732 N N . GLU A 1 93 ? 3.224 10.514 3.680 1.00 80.06 93 GLU A N 1
ATOM 733 C CA . GLU A 1 93 ? 3.451 9.427 2.717 1.00 80.06 93 GLU A CA 1
ATOM 734 C C . GLU A 1 93 ? 2.677 9.623 1.393 1.00 80.06 93 GLU A C 1
ATOM 736 O O . GLU A 1 93 ? 2.822 8.856 0.432 1.00 80.06 93 GLU A O 1
ATOM 741 N N . GLY A 1 94 ? 1.853 10.672 1.328 1.00 79.00 94 GLY A N 1
ATOM 742 C CA . GLY A 1 94 ? 1.034 11.050 0.188 1.00 79.00 94 GLY A CA 1
ATOM 743 C C . GLY A 1 94 ? -0.141 10.110 -0.056 1.00 79.00 94 GLY A C 1
ATOM 744 O O . GLY A 1 94 ? -0.615 10.056 -1.187 1.00 79.00 94 GLY A O 1
ATOM 745 N N . LEU A 1 95 ? -0.574 9.320 0.927 1.00 80.25 95 LEU A N 1
ATOM 746 C CA . LEU A 1 95 ? -1.681 8.368 0.770 1.00 80.25 95 LEU A CA 1
ATOM 747 C C . LEU A 1 95 ? -3.055 9.048 0.798 1.00 80.25 95 LEU A C 1
ATOM 749 O O . LEU A 1 95 ? -4.012 8.495 0.255 1.00 80.25 95 LEU A O 1
ATOM 753 N N . THR A 1 96 ? -3.137 10.250 1.362 1.00 79.75 96 THR A N 1
ATOM 754 C CA . THR A 1 96 ? -4.328 11.104 1.372 1.00 79.75 96 THR A CA 1
ATOM 755 C C . THR A 1 96 ? -4.080 12.346 0.511 1.00 79.75 96 THR A C 1
ATOM 757 O O . THR A 1 96 ? -2.937 12.780 0.346 1.00 79.75 96 THR A O 1
ATOM 760 N N . LYS A 1 97 ? -5.136 12.900 -0.100 1.00 71.50 97 LYS A N 1
ATOM 761 C CA . LYS A 1 97 ? -5.046 14.178 -0.839 1.00 71.50 97 LYS A CA 1
ATOM 762 C C . LYS A 1 97 ? -5.044 15.372 0.112 1.00 71.50 97 LYS A C 1
ATOM 764 O O . LYS A 1 97 ? -4.264 16.297 -0.083 1.00 71.50 97 LYS A 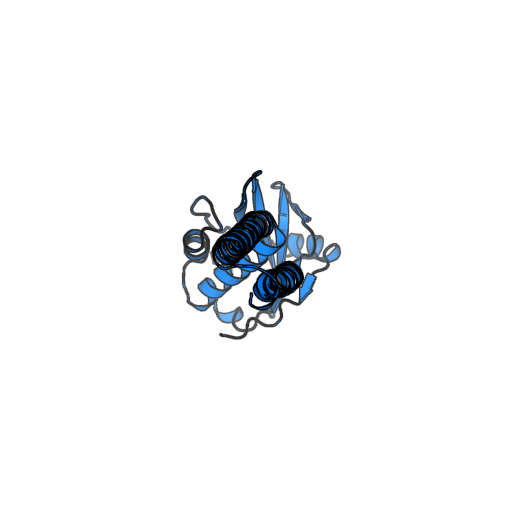O 1
ATOM 769 N N . ASP A 1 98 ? -5.865 15.281 1.151 1.00 72.31 98 ASP A N 1
ATOM 770 C CA . ASP A 1 98 ? -6.030 16.292 2.187 1.00 72.31 98 ASP A CA 1
ATOM 771 C C . ASP A 1 98 ? -5.655 15.708 3.555 1.00 72.31 98 ASP A C 1
ATOM 773 O O . ASP A 1 98 ? -5.501 14.487 3.711 1.00 72.31 98 ASP A O 1
ATOM 777 N N . LYS A 1 99 ? -5.486 16.574 4.560 1.00 67.00 99 LYS A N 1
ATOM 778 C CA . LYS A 1 99 ? -5.417 16.107 5.948 1.00 67.00 99 LYS A CA 1
ATOM 779 C C . LYS A 1 99 ? -6.784 15.539 6.314 1.00 67.00 99 LYS A C 1
ATOM 781 O O . LYS A 1 99 ? -7.774 16.263 6.290 1.00 67.00 99 LYS A O 1
ATOM 786 N N . ILE A 1 100 ? -6.821 14.247 6.610 1.00 70.12 100 ILE A N 1
ATOM 787 C CA . ILE A 1 100 ? -8.024 13.572 7.092 1.00 70.12 100 ILE A CA 1
ATOM 788 C C . ILE A 1 100 ? -8.034 13.641 8.616 1.00 70.12 100 ILE A C 1
ATOM 790 O O . ILE A 1 100 ? -7.008 13.384 9.234 1.00 70.12 100 ILE A O 1
ATOM 794 N N . GLU A 1 101 ? -9.164 13.977 9.228 1.00 66.12 101 GLU A N 1
ATOM 795 C CA . GLU A 1 101 ? -9.326 13.816 10.673 1.00 66.12 101 GLU A CA 1
ATOM 796 C C . GLU A 1 101 ? -9.837 12.394 10.936 1.00 66.12 101 GLU A C 1
ATOM 798 O O . GLU A 1 101 ? -10.882 12.012 10.405 1.00 66.12 101 GLU A O 1
ATOM 803 N N . PRO A 1 102 ? -9.080 11.555 11.661 1.00 65.50 102 PRO A N 1
ATOM 804 C CA . PRO A 1 102 ? -9.459 10.174 11.872 1.00 65.50 102 PRO A CA 1
ATOM 805 C C . PRO A 1 102 ? -10.534 10.093 12.957 1.00 65.50 102 PRO A C 1
ATOM 807 O O . PRO A 1 102 ? -10.288 10.369 14.132 1.00 65.50 102 PRO A O 1
ATOM 810 N N . GLU A 1 103 ? -11.737 9.685 12.569 1.00 66.56 103 GLU A N 1
ATOM 811 C CA . GLU A 1 103 ? -12.878 9.620 13.477 1.00 66.56 103 GLU A CA 1
ATOM 812 C C . GLU A 1 103 ? -12.760 8.437 14.447 1.00 66.56 103 GLU A C 1
ATOM 814 O O . GLU A 1 103 ? -12.570 7.282 14.052 1.00 66.56 103 GLU A O 1
ATOM 819 N N . GLY A 1 104 ? -12.900 8.723 15.745 1.00 58.88 104 GLY A N 1
ATOM 820 C CA . GLY A 1 104 ? -12.911 7.710 16.803 1.00 58.88 104 GLY A CA 1
ATOM 821 C C . GLY A 1 104 ? -11.533 7.202 17.231 1.00 58.88 104 GLY A C 1
ATOM 822 O O . GLY A 1 104 ? -11.463 6.371 18.135 1.00 58.88 104 GLY A O 1
ATOM 823 N N . LEU A 1 105 ? -10.441 7.718 16.653 1.00 63.44 105 LEU A N 1
ATOM 824 C CA . LEU A 1 105 ? -9.084 7.286 16.997 1.00 63.44 105 LEU A CA 1
ATOM 825 C C . LEU A 1 105 ? -8.668 7.669 18.424 1.00 63.44 105 LEU A C 1
ATOM 827 O O . LEU A 1 105 ? -7.964 6.909 19.083 1.00 63.44 105 LEU A O 1
ATOM 831 N N . GLU A 1 106 ? -9.170 8.801 18.927 1.00 57.03 106 GLU A N 1
ATOM 832 C CA . GLU A 1 106 ? -8.945 9.283 20.301 1.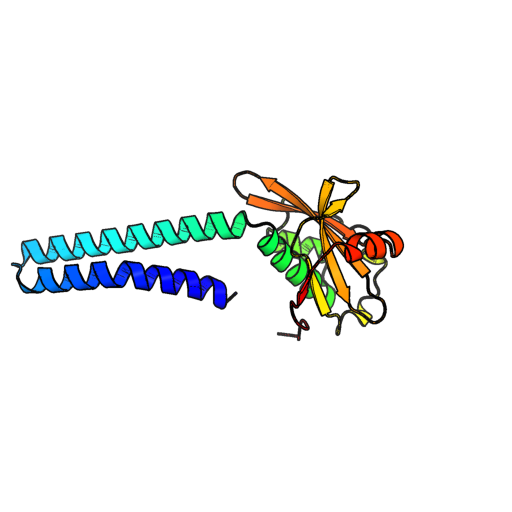00 57.03 106 GLU A CA 1
ATOM 833 C C . GLU A 1 106 ? -9.451 8.309 21.376 1.00 57.03 106 GLU A C 1
ATOM 835 O O . GLU A 1 106 ? -9.010 8.355 22.523 1.00 57.03 106 GLU A O 1
ATOM 840 N N . ARG A 1 107 ? -10.376 7.408 21.014 1.00 53.25 107 ARG A N 1
ATOM 841 C CA . ARG A 1 107 ? -10.953 6.412 21.928 1.00 53.25 107 ARG A CA 1
ATOM 842 C C . ARG A 1 107 ? -10.043 5.203 22.149 1.00 53.25 107 ARG A C 1
ATOM 844 O O . ARG A 1 107 ? -10.363 4.361 22.984 1.00 53.25 107 ARG A O 1
ATOM 851 N N . MET A 1 108 ? -8.930 5.095 21.421 1.00 58.78 108 MET A N 1
ATOM 852 C CA . MET A 1 108 ? -8.038 3.941 21.488 1.00 58.78 108 MET A CA 1
ATOM 853 C C . MET A 1 108 ? -6.841 4.216 22.399 1.00 58.78 108 MET A C 1
ATOM 855 O O . MET A 1 108 ? -5.995 5.063 22.124 1.00 58.78 108 MET A O 1
ATOM 859 N N . GLY A 1 109 ? -6.745 3.465 23.497 1.00 53.94 109 GLY A N 1
ATOM 860 C CA . GLY A 1 109 ? -5.571 3.479 24.366 1.00 53.94 109 GLY A CA 1
ATOM 861 C C . GLY A 1 109 ? -4.351 2.897 23.645 1.00 53.94 109 GLY A C 1
ATOM 862 O O . GLY A 1 109 ? -4.248 1.686 23.462 1.00 53.94 109 GLY A O 1
ATOM 863 N N . PHE A 1 110 ? -3.401 3.757 23.273 1.00 52.88 110 PHE A N 1
ATOM 864 C CA . PHE A 1 110 ? -2.198 3.426 22.491 1.00 52.88 110 PHE A CA 1
ATOM 865 C C . PHE A 1 110 ? -1.325 2.299 23.081 1.00 52.88 110 PHE A C 1
ATOM 867 O O . PHE A 1 110 ? -0.585 1.635 22.357 1.00 52.88 110 PHE A O 1
ATOM 874 N N . GLN A 1 111 ? -1.422 2.041 24.389 1.00 51.75 111 GLN A N 1
ATOM 875 C CA . GLN A 1 111 ? -0.594 1.049 25.086 1.00 51.75 111 GLN A CA 1
ATOM 876 C C . GLN A 1 111 ? -0.904 -0.408 24.689 1.00 51.75 111 GLN A C 1
ATOM 878 O O . GLN A 1 111 ? -0.017 -1.259 24.764 1.00 51.75 111 GLN A O 1
ATOM 883 N N . SER A 1 112 ? -2.116 -0.700 24.205 1.00 53.69 112 SER A N 1
ATOM 884 C CA . SER A 1 112 ? -2.548 -2.063 23.847 1.00 53.69 112 SER A CA 1
ATOM 885 C C . SER A 1 112 ? -2.189 -2.479 22.416 1.00 53.69 112 SER A C 1
ATOM 887 O O . SER A 1 112 ? -2.326 -3.650 22.067 1.00 53.69 112 SER A O 1
ATOM 889 N N . LEU A 1 113 ? -1.703 -1.544 21.592 1.00 59.44 113 LEU A N 1
ATOM 890 C CA . LEU A 1 113 ? -1.405 -1.783 20.179 1.00 59.44 113 LEU A CA 1
ATOM 891 C C . LEU A 1 113 ? -0.038 -2.438 19.952 1.00 59.44 113 LEU A C 1
ATOM 893 O O . LEU A 1 113 ? 0.186 -2.980 18.891 1.00 59.44 113 LEU A O 1
ATOM 897 N N . SER A 1 114 ? 0.882 -2.473 20.918 1.00 58.41 114 SER A N 1
ATOM 898 C CA . SER A 1 114 ? 2.235 -3.029 20.691 1.00 58.41 114 SER A CA 1
ATOM 899 C C . SER A 1 114 ? 2.278 -4.517 20.286 1.00 58.41 114 SER A C 1
ATOM 901 O O . SER A 1 114 ? 3.274 -4.957 19.714 1.00 58.41 114 SER A O 1
ATOM 903 N N . ASN A 1 115 ? 1.197 -5.271 20.526 1.00 62.97 115 ASN A N 1
ATOM 904 C CA . ASN A 1 115 ? 1.057 -6.692 20.182 1.00 62.97 115 ASN A CA 1
ATOM 905 C C . ASN A 1 115 ? -0.121 -6.987 19.239 1.00 62.97 115 ASN A C 1
ATOM 907 O O . ASN A 1 115 ? -0.493 -8.152 19.102 1.00 62.97 115 ASN A O 1
ATOM 911 N N . ALA A 1 116 ? -0.727 -5.971 18.620 1.00 65.94 116 ALA A N 1
ATOM 912 C CA . ALA A 1 116 ? -1.870 -6.209 17.751 1.00 65.94 116 ALA A CA 1
ATOM 913 C C . ALA A 1 116 ? -1.449 -6.878 16.429 1.00 65.94 116 ALA A C 1
ATOM 915 O O . ALA A 1 116 ? -0.473 -6.480 15.781 1.00 65.94 116 ALA A O 1
ATOM 916 N N . SER A 1 117 ? -2.182 -7.913 16.022 1.00 70.62 117 SER A N 1
ATOM 917 C CA . SER A 1 117 ? -2.148 -8.422 14.649 1.00 70.62 117 SER A CA 1
ATOM 918 C C . SER A 1 117 ? -3.095 -7.586 13.800 1.00 70.62 117 SER A C 1
ATOM 920 O O . SER A 1 117 ? -4.128 -7.108 14.266 1.00 70.62 117 SER A O 1
ATOM 922 N N . VAL A 1 118 ? -2.724 -7.371 12.540 1.00 72.88 118 VAL A N 1
ATOM 923 C CA . VAL A 1 118 ? -3.545 -6.587 11.620 1.00 72.88 118 VAL A CA 1
ATOM 924 C C . VAL A 1 118 ? -3.987 -7.466 10.461 1.00 72.88 118 VAL A C 1
ATOM 926 O O . VAL A 1 118 ? -3.164 -7.973 9.699 1.00 72.88 118 VAL A O 1
ATOM 929 N N . GLY A 1 119 ? -5.295 -7.656 10.333 1.00 74.00 119 GLY A N 1
ATOM 930 C CA . GLY A 1 119 ? -5.932 -8.382 9.245 1.00 74.00 119 GLY A CA 1
ATOM 931 C C . GLY A 1 119 ? -6.343 -7.427 8.130 1.00 74.00 119 GLY A C 1
ATOM 932 O O . GLY A 1 119 ? -7.203 -6.566 8.320 1.00 74.00 119 GLY A O 1
ATOM 933 N N . ILE A 1 120 ? -5.771 -7.597 6.936 1.00 77.81 120 ILE A N 1
ATOM 934 C CA . ILE A 1 120 ? -6.156 -6.799 5.760 1.00 77.81 120 ILE A CA 1
ATOM 935 C C . ILE A 1 120 ? -7.268 -7.540 5.007 1.00 77.81 120 ILE A C 1
ATOM 937 O O . ILE A 1 120 ? -7.065 -8.695 4.620 1.00 77.81 120 ILE A O 1
ATOM 941 N N . PRO A 1 121 ? -8.435 -6.923 4.766 1.00 77.38 121 PRO A N 1
ATOM 942 C CA . PRO A 1 121 ? -9.553 -7.585 4.103 1.00 77.38 121 PRO A CA 1
ATOM 943 C C . PRO A 1 121 ? -9.230 -7.863 2.631 1.00 77.38 121 PRO A C 1
ATOM 945 O O . PRO A 1 121 ? -8.639 -7.038 1.932 1.00 77.38 121 PRO A O 1
ATOM 948 N N . ARG A 1 122 ? -9.656 -9.024 2.123 1.00 72.69 122 ARG A N 1
ATOM 949 C CA . ARG A 1 122 ? -9.463 -9.392 0.707 1.00 72.69 122 ARG A CA 1
ATOM 950 C C . ARG A 1 122 ? -10.374 -8.626 -0.252 1.00 72.69 122 ARG A C 1
ATOM 952 O O . ARG A 1 122 ? -10.105 -8.601 -1.452 1.00 72.69 122 ARG A O 1
ATOM 959 N N . LYS A 1 123 ? -11.475 -8.070 0.251 1.00 76.25 123 LYS A N 1
ATOM 960 C CA . LYS A 1 123 ? -12.525 -7.409 -0.530 1.00 76.25 123 LYS A CA 1
ATOM 961 C C . LYS A 1 123 ? -12.992 -6.146 0.184 1.00 76.25 123 LYS A C 1
ATOM 963 O O . LYS A 1 123 ? -12.827 -6.029 1.395 1.00 76.25 123 LYS A O 1
ATOM 968 N N . SER A 1 124 ? -13.562 -5.219 -0.579 1.00 79.06 124 SER A N 1
ATOM 969 C CA . SER A 1 124 ? -14.293 -4.093 -0.012 1.00 79.06 124 SER A CA 1
ATOM 970 C C . SER A 1 124 ? -15.623 -4.571 0.573 1.00 79.06 124 SER A C 1
ATOM 972 O O . SER A 1 124 ? -16.238 -5.515 0.071 1.00 79.06 124 SER A O 1
ATOM 974 N N . SER A 1 125 ? -16.063 -3.888 1.621 1.00 76.56 125 SER A N 1
ATOM 975 C CA . SER A 1 125 ? -17.388 -4.015 2.211 1.00 76.56 125 SER A CA 1
ATOM 976 C C . SER A 1 125 ? -18.210 -2.773 1.909 1.00 76.56 125 SER A C 1
ATOM 978 O O . SER A 1 125 ? -17.684 -1.678 1.682 1.00 76.56 125 SER A O 1
ATOM 980 N N . LYS A 1 126 ? -19.530 -2.944 1.898 1.00 77.19 126 LYS A N 1
ATOM 981 C CA . LYS A 1 126 ? -20.460 -1.830 1.771 1.00 77.19 126 LYS A CA 1
ATOM 982 C C . LYS A 1 126 ? -20.651 -1.205 3.152 1.00 77.19 126 LYS A C 1
ATOM 984 O O . LYS A 1 126 ? -21.185 -1.851 4.043 1.00 77.19 126 LYS A O 1
ATOM 989 N N . LEU A 1 127 ? -20.188 0.026 3.312 1.00 78.19 127 LEU A N 1
ATOM 990 C CA . LEU A 1 127 ? -20.392 0.863 4.491 1.00 78.19 127 LEU A CA 1
ATOM 991 C C . LEU A 1 127 ? -21.516 1.868 4.194 1.00 78.19 127 LEU A C 1
ATOM 993 O O . LEU A 1 127 ? -21.855 2.099 3.029 1.00 78.19 127 LEU A O 1
ATOM 997 N N . GLU A 1 128 ? -22.071 2.499 5.228 1.00 72.31 128 GLU A N 1
ATOM 998 C CA . GLU A 1 128 ? -23.099 3.543 5.066 1.00 72.31 128 GLU A CA 1
ATOM 999 C C . GLU A 1 128 ? -22.616 4.708 4.185 1.00 72.31 128 GLU A C 1
ATOM 1001 O O . GLU A 1 128 ? -23.368 5.248 3.376 1.00 72.31 128 GLU A O 1
ATOM 1006 N N . GLU A 1 129 ? -21.330 5.043 4.286 1.00 69.25 129 GLU A N 1
ATOM 1007 C CA . GLU A 1 129 ? -20.682 6.153 3.577 1.00 69.25 129 GLU A CA 1
ATOM 1008 C C . GLU A 1 129 ? -20.178 5.778 2.168 1.00 69.25 129 GLU A C 1
ATOM 1010 O O . GLU A 1 129 ? -19.697 6.640 1.425 1.00 69.25 129 GLU A O 1
ATOM 1015 N N . GLY A 1 130 ? -20.279 4.501 1.775 1.00 72.12 130 GLY A N 1
ATOM 1016 C CA . GLY A 1 130 ? -19.828 3.997 0.475 1.00 72.12 130 GLY A CA 1
ATOM 1017 C C . GLY A 1 130 ? -19.091 2.659 0.549 1.00 72.12 130 GLY A C 1
ATOM 1018 O O . GLY A 1 130 ? -19.158 1.939 1.538 1.00 72.12 130 GLY A O 1
ATOM 1019 N N . GLN A 1 131 ? -18.381 2.286 -0.518 1.00 77.00 131 GLN A N 1
ATOM 1020 C CA . GLN A 1 131 ? -17.489 1.124 -0.459 1.00 77.00 131 GLN A CA 1
ATOM 1021 C C . GLN A 1 131 ? -16.201 1.483 0.281 1.00 77.00 131 GLN A C 1
ATOM 1023 O O . GLN A 1 131 ? -15.540 2.465 -0.052 1.00 77.00 131 GLN A O 1
ATOM 1028 N N . GLY A 1 132 ? -15.819 0.655 1.246 1.00 80.19 132 GLY A N 1
ATOM 1029 C CA . GLY A 1 132 ? -14.556 0.797 1.958 1.00 80.19 132 GLY A CA 1
ATOM 1030 C C . GLY A 1 132 ? -14.015 -0.547 2.405 1.00 80.19 132 GLY A C 1
ATOM 1031 O O . GLY A 1 132 ? -14.655 -1.585 2.261 1.00 80.19 132 GLY A O 1
ATOM 1032 N N . TYR A 1 133 ? -12.798 -0.540 2.918 1.00 83.25 133 TYR A N 1
ATOM 1033 C CA . TYR A 1 133 ? -12.113 -1.746 3.349 1.00 83.25 133 TYR A CA 1
ATOM 1034 C C . TYR A 1 133 ? -11.992 -1.734 4.864 1.00 83.25 133 TYR A C 1
ATOM 1036 O O . TYR A 1 133 ? -11.429 -0.807 5.444 1.00 83.25 133 TYR A O 1
ATOM 1044 N N . VAL A 1 134 ? -12.541 -2.768 5.494 1.00 83.81 134 VAL A N 1
ATOM 1045 C CA . VAL A 1 134 ? -12.535 -2.928 6.947 1.00 83.81 134 VAL A CA 1
ATOM 1046 C C . VAL A 1 134 ? -11.303 -3.7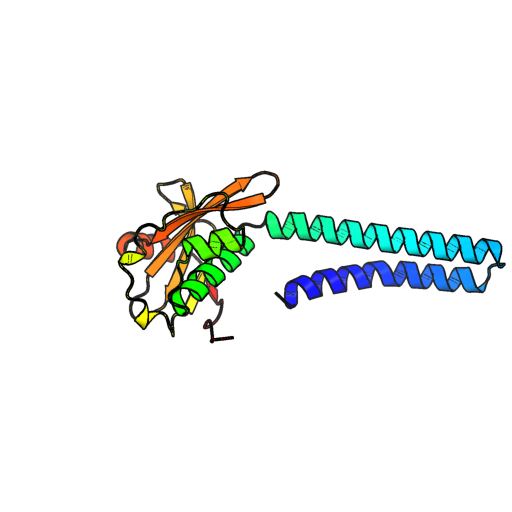11 7.353 1.00 83.81 134 VAL A C 1
ATOM 1048 O O . VAL A 1 134 ? -11.197 -4.899 7.074 1.00 83.81 134 VAL A O 1
ATOM 1051 N N . VAL A 1 135 ? -10.361 -3.037 7.990 1.00 81.31 135 VAL A N 1
ATOM 1052 C CA . VAL A 1 135 ? -9.135 -3.631 8.513 1.00 81.31 135 VAL A CA 1
ATOM 1053 C C . VAL A 1 135 ? -9.402 -4.106 9.927 1.00 81.31 135 VAL A C 1
ATOM 1055 O O . VAL A 1 135 ? -9.848 -3.327 10.765 1.00 81.31 135 VAL A O 1
ATOM 1058 N N . SER A 1 136 ? -9.135 -5.383 10.173 1.00 81.06 136 SER A N 1
ATOM 1059 C CA . SER A 1 136 ? -9.234 -5.983 11.499 1.00 81.06 136 SER A CA 1
ATOM 1060 C C . SER A 1 136 ? -7.956 -5.711 12.280 1.00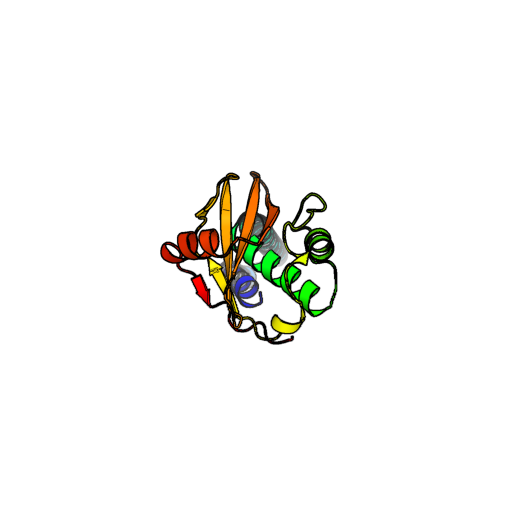 81.06 136 SER A C 1
ATOM 1062 O O . SER A 1 136 ? -6.856 -5.848 11.742 1.00 81.06 136 SER A O 1
ATOM 1064 N N . ILE A 1 137 ? -8.094 -5.317 13.540 1.00 77.69 137 ILE A N 1
ATOM 1065 C CA . ILE A 1 137 ? -6.991 -5.200 14.485 1.00 77.69 137 ILE A CA 1
ATOM 1066 C C . ILE A 1 137 ? -7.300 -6.153 15.635 1.00 77.69 137 ILE A C 1
ATOM 1068 O O . ILE A 1 137 ? -8.225 -5.918 16.414 1.00 77.69 137 ILE A O 1
ATOM 1072 N N . GLU A 1 138 ? -6.542 -7.245 15.734 1.00 73.75 138 GLU A N 1
ATOM 1073 C CA . GLU A 1 138 ? -6.686 -8.203 16.825 1.00 73.75 138 GLU A CA 1
ATOM 1074 C C . GLU A 1 138 ? -5.726 -7.821 17.952 1.00 73.75 138 GLU A C 1
ATOM 1076 O O . GLU A 1 138 ? -4.522 -8.072 17.936 1.00 73.75 138 GLU A O 1
ATOM 1081 N N . CYS A 1 139 ? -6.295 -7.173 18.953 1.00 71.94 139 CYS A N 1
ATOM 1082 C CA . CYS A 1 139 ? -5.746 -7.018 20.291 1.00 71.94 139 CYS A CA 1
ATOM 1083 C C . CYS A 1 139 ? -6.691 -7.750 21.273 1.00 71.94 139 CYS A C 1
ATOM 1085 O O . CYS A 1 139 ? -7.636 -8.393 20.812 1.00 71.94 139 CYS A O 1
ATOM 1087 N N . PRO A 1 140 ? -6.477 -7.726 22.606 1.00 64.94 140 PRO A N 1
ATOM 1088 C CA . PRO A 1 140 ? -7.314 -8.482 23.550 1.00 64.94 140 PRO A CA 1
ATOM 1089 C C . PRO A 1 140 ? -8.827 -8.274 23.369 1.00 64.94 140 PRO A C 1
ATOM 1091 O O . PRO A 1 140 ? -9.599 -9.194 23.619 1.00 64.94 140 PRO A O 1
ATOM 1094 N N . GLU A 1 141 ? -9.233 -7.104 22.872 1.00 71.69 141 GLU A N 1
ATOM 1095 C CA . GLU A 1 141 ? -10.548 -6.886 22.272 1.00 71.69 141 GLU A CA 1
ATOM 1096 C C . GLU A 1 141 ? -10.372 -6.515 20.790 1.00 71.69 141 GLU A C 1
ATOM 1098 O O . GLU A 1 141 ? -9.741 -5.493 20.505 1.00 71.69 141 GLU A O 1
ATOM 1103 N N . PRO A 1 142 ? -10.871 -7.325 19.838 1.00 71.62 142 PRO A N 1
ATOM 1104 C CA . PRO A 1 142 ? -10.726 -7.034 18.420 1.00 71.62 142 PRO A CA 1
ATOM 1105 C C . PRO A 1 142 ? -11.650 -5.889 18.005 1.00 71.62 142 PRO A C 1
ATOM 1107 O O . PRO A 1 142 ? -12.802 -5.810 18.437 1.00 71.62 142 PRO A O 1
ATOM 1110 N N . PHE A 1 143 ? -11.156 -5.024 17.126 1.00 76.69 143 PHE A N 1
ATOM 1111 C CA . PHE A 1 143 ? -11.937 -3.935 16.551 1.00 76.69 143 PHE A CA 1
ATOM 1112 C C . PHE A 1 143 ? -11.559 -3.704 15.086 1.00 76.69 143 PHE A C 1
ATOM 1114 O O . PHE A 1 143 ? -10.544 -4.204 14.596 1.00 76.69 143 PHE A O 1
ATOM 1121 N N . GLY A 1 144 ? -12.390 -2.938 14.380 1.00 77.88 144 GLY A N 1
ATOM 1122 C CA . GLY A 1 144 ? -12.201 -2.642 12.965 1.00 77.88 144 GLY A CA 1
ATOM 1123 C C . GLY A 1 144 ? -11.915 -1.176 12.699 1.00 77.88 144 GLY A C 1
ATOM 1124 O O . GLY A 1 144 ? -12.516 -0.297 13.314 1.00 77.88 144 GLY A O 1
ATOM 1125 N N . ILE A 1 145 ? -11.059 -0.911 11.718 1.00 81.75 145 ILE A N 1
ATOM 1126 C CA . ILE A 1 145 ? -10.907 0.414 11.116 1.00 81.75 145 ILE A CA 1
ATOM 1127 C C . ILE A 1 145 ? -11.384 0.342 9.671 1.00 81.75 145 ILE A C 1
ATOM 1129 O O . ILE A 1 145 ? -10.859 -0.428 8.867 1.00 81.75 145 ILE A O 1
ATOM 1133 N N . ALA A 1 146 ? -12.372 1.158 9.329 1.00 83.75 146 ALA A N 1
ATOM 1134 C CA . ALA A 1 146 ? -12.836 1.318 7.964 1.00 83.75 146 ALA A CA 1
ATOM 1135 C C . ALA A 1 146 ? -11.999 2.375 7.237 1.00 83.75 146 ALA A C 1
ATOM 1137 O O . ALA A 1 146 ? -11.875 3.514 7.690 1.00 83.75 146 ALA A O 1
ATOM 1138 N N . PHE A 1 147 ? -11.458 1.992 6.082 1.00 83.50 147 PHE A N 1
ATOM 1139 C CA . PHE A 1 147 ? -10.785 2.884 5.145 1.00 83.50 147 PHE A CA 1
ATOM 1140 C C . PHE A 1 147 ? -11.669 3.087 3.920 1.00 83.50 147 PHE A C 1
ATOM 1142 O O . PHE A 1 147 ? -11.897 2.154 3.145 1.00 83.50 147 PHE A O 1
ATOM 1149 N N . LEU A 1 148 ? -12.149 4.311 3.728 1.00 84.69 148 LEU A N 1
ATOM 1150 C CA . LEU A 1 148 ? -12.857 4.708 2.514 1.00 84.69 148 LEU A CA 1
ATOM 1151 C C . LEU A 1 148 ? -11.841 5.245 1.513 1.00 84.69 148 LEU A C 1
ATOM 1153 O O . LEU A 1 148 ? -10.980 6.061 1.853 1.00 84.69 148 LEU A O 1
ATOM 1157 N N . LEU A 1 149 ? -11.933 4.774 0.275 1.00 83.88 149 LEU A N 1
ATOM 1158 C CA . LEU A 1 149 ? -11.009 5.142 -0.790 1.00 83.88 149 LEU A CA 1
ATOM 1159 C C . LEU A 1 149 ? -11.679 6.086 -1.789 1.00 83.88 149 LEU A C 1
ATOM 1161 O O . LEU A 1 149 ? -12.864 5.969 -2.084 1.00 83.88 149 LEU A O 1
ATOM 1165 N N . ASP A 1 150 ? -10.891 7.011 -2.320 1.00 81.94 150 ASP A N 1
ATOM 1166 C CA . ASP A 1 150 ? -11.207 7.791 -3.511 1.00 81.94 150 ASP A CA 1
ATOM 1167 C C . ASP A 1 150 ? -10.463 7.163 -4.697 1.00 81.94 150 ASP A C 1
ATOM 1169 O O . ASP A 1 150 ? -9.233 7.264 -4.805 1.00 81.94 150 ASP A O 1
ATOM 1173 N N . GLU A 1 151 ? -11.204 6.447 -5.543 1.00 75.75 151 GLU A N 1
ATOM 1174 C CA . GLU A 1 151 ? -10.680 5.744 -6.713 1.00 75.75 151 GLU A CA 1
ATOM 1175 C C . GLU A 1 151 ? -10.726 6.652 -7.947 1.00 75.75 151 GLU A C 1
ATOM 1177 O O . GLU A 1 151 ? -11.694 6.687 -8.705 1.00 75.75 151 GLU A O 1
ATOM 1182 N N . GLY A 1 152 ? -9.654 7.414 -8.162 1.00 64.62 152 GLY A N 1
ATOM 1183 C CA . GLY A 1 152 ? -9.476 8.183 -9.388 1.00 64.62 152 GLY A CA 1
ATOM 1184 C C . GLY A 1 152 ? -8.843 7.351 -10.506 1.00 64.62 152 GLY A C 1
ATOM 1185 O O . GLY A 1 152 ? -8.001 6.490 -10.255 1.00 64.62 152 GLY A O 1
ATOM 1186 N N . ASN A 1 153 ? -9.135 7.704 -11.764 1.00 57.56 153 ASN A N 1
ATOM 1187 C CA . ASN A 1 153 ? -8.579 7.048 -12.965 1.00 57.56 153 ASN A CA 1
ATOM 1188 C C . ASN A 1 153 ? -7.040 6.941 -12.991 1.00 57.56 153 ASN A C 1
ATOM 1190 O O . ASN A 1 153 ? -6.495 6.094 -13.693 1.00 57.56 153 ASN A O 1
ATOM 1194 N N . ALA A 1 154 ? -6.329 7.809 -12.265 1.00 62.53 154 ALA A N 1
ATOM 1195 C CA . ALA A 1 154 ? -4.866 7.833 -12.225 1.00 62.53 154 ALA A CA 1
ATOM 1196 C C . ALA A 1 154 ? -4.269 7.385 -10.881 1.00 62.53 154 ALA A C 1
ATOM 1198 O O . ALA A 1 154 ? -3.065 7.136 -10.808 1.00 62.53 154 ALA A O 1
ATOM 1199 N N . ARG A 1 155 ? -5.069 7.346 -9.807 1.00 72.62 155 ARG A N 1
ATOM 1200 C CA . ARG A 1 155 ? -4.584 7.112 -8.444 1.00 72.62 155 ARG A CA 1
ATOM 1201 C C . ARG A 1 155 ? -5.730 6.796 -7.492 1.00 72.62 155 ARG A C 1
ATOM 1203 O O . ARG A 1 155 ? -6.740 7.493 -7.503 1.00 72.62 155 ARG A O 1
ATOM 1210 N N . VAL A 1 156 ? -5.494 5.835 -6.609 1.00 77.88 156 VAL A N 1
ATOM 1211 C CA . VAL A 1 156 ? -6.330 5.559 -5.443 1.00 77.88 156 VAL A CA 1
ATOM 1212 C C . VAL A 1 156 ? -5.719 6.232 -4.213 1.00 77.88 156 VAL A C 1
ATOM 1214 O O . VAL A 1 156 ? -4.515 6.123 -3.964 1.00 77.88 156 VAL A O 1
ATOM 1217 N N . THR A 1 157 ? -6.539 6.958 -3.459 1.00 81.12 157 THR A N 1
ATOM 1218 C CA . THR A 1 157 ? -6.142 7.645 -2.218 1.00 81.12 157 THR A CA 1
ATOM 1219 C C . THR A 1 157 ? -7.113 7.332 -1.090 1.00 81.12 157 THR A C 1
ATOM 1221 O O . THR A 1 157 ? -8.275 7.039 -1.344 1.00 81.12 157 THR A O 1
ATOM 1224 N N . ILE A 1 158 ? -6.653 7.408 0.155 1.00 81.88 158 ILE A N 1
ATOM 1225 C CA . ILE A 1 158 ? -7.516 7.265 1.331 1.00 81.88 158 ILE A CA 1
ATOM 1226 C C . ILE A 1 158 ? -8.288 8.575 1.506 1.00 81.88 158 ILE A C 1
ATOM 1228 O O . ILE A 1 158 ? -7.685 9.647 1.588 1.00 81.88 158 ILE A O 1
ATOM 1232 N N . ARG A 1 159 ? -9.620 8.482 1.512 1.00 83.12 159 ARG A N 1
ATOM 1233 C CA . ARG A 1 159 ? -10.546 9.609 1.674 1.00 83.12 159 ARG A CA 1
ATOM 1234 C C . ARG A 1 159 ? -10.862 9.868 3.141 1.00 83.12 159 ARG A C 1
ATOM 1236 O O . ARG A 1 159 ? -10.879 11.018 3.557 1.00 83.12 159 ARG A O 1
ATOM 1243 N N . SER A 1 160 ? -11.122 8.812 3.900 1.00 78.50 160 SER A N 1
ATOM 1244 C CA . SER A 1 160 ? -11.392 8.896 5.333 1.00 78.50 160 SER A CA 1
ATOM 1245 C C . SER A 1 160 ? -11.029 7.589 6.028 1.00 78.50 160 SER A C 1
ATOM 1247 O O . SER A 1 160 ? -10.919 6.528 5.402 1.00 78.50 160 SER A O 1
ATOM 1249 N N . MET A 1 161 ? -10.800 7.699 7.335 1.00 79.94 161 MET A N 1
ATOM 1250 C CA . MET A 1 161 ? -10.493 6.592 8.228 1.00 79.94 161 MET A CA 1
ATOM 1251 C C . MET A 1 161 ? -11.391 6.711 9.460 1.00 79.94 161 MET A C 1
ATOM 1253 O O . MET A 1 161 ? -11.398 7.761 10.103 1.00 79.94 161 MET A O 1
ATOM 1257 N N . ARG A 1 162 ? -12.126 5.644 9.782 1.00 80.38 162 ARG A N 1
ATOM 1258 C CA . ARG A 1 162 ? -13.094 5.624 10.886 1.00 80.38 162 ARG A CA 1
ATOM 1259 C C . ARG A 1 162 ? -12.949 4.350 11.703 1.00 80.38 162 ARG A C 1
ATOM 1261 O O . ARG A 1 162 ? -12.896 3.256 11.140 1.00 80.38 162 ARG A O 1
ATOM 1268 N N . VAL A 1 163 ? -12.920 4.478 13.024 1.00 79.31 163 VAL A N 1
ATOM 1269 C CA . VAL A 1 163 ? -13.018 3.322 13.925 1.00 79.31 163 VAL A CA 1
ATOM 1270 C C . VAL A 1 163 ? -14.463 2.835 13.944 1.00 79.31 163 VAL A C 1
ATOM 1272 O O . VAL A 1 163 ? -15.382 3.616 14.189 1.00 79.31 163 VAL A O 1
ATOM 1275 N N . LEU A 1 164 ? -14.671 1.551 13.673 1.00 77.94 164 LEU A N 1
ATOM 1276 C CA . LEU A 1 164 ? -15.992 0.936 13.719 1.00 77.94 164 LEU A CA 1
ATOM 1277 C C . LEU A 1 164 ? -16.418 0.675 15.161 1.00 77.94 164 LEU A C 1
ATOM 1279 O O . LEU A 1 164 ? -15.607 0.305 16.013 1.00 77.94 164 LEU A O 1
ATOM 1283 N N . SER A 1 165 ? -17.714 0.825 15.426 1.00 77.12 165 SER A N 1
ATOM 1284 C CA . SER A 1 165 ? -18.296 0.322 16.669 1.00 77.12 165 SER A CA 1
ATOM 1285 C C . SER A 1 165 ? -18.228 -1.210 16.718 1.00 77.12 165 SER A C 1
ATOM 1287 O O . SER A 1 165 ? -18.131 -1.878 15.686 1.00 77.12 165 SER A O 1
ATOM 1289 N N . LYS A 1 166 ? -18.303 -1.791 17.922 1.00 76.56 166 LYS A N 1
ATOM 1290 C CA . LYS A 1 166 ? -18.227 -3.250 18.104 1.00 76.56 166 LYS A CA 1
ATOM 1291 C C . LYS A 1 166 ? -19.293 -4.001 17.295 1.00 76.56 166 LYS A C 1
ATOM 1293 O O . LYS A 1 166 ? -18.972 -4.992 16.652 1.00 76.56 166 LYS A O 1
ATOM 1298 N N . SER A 1 167 ? -20.526 -3.496 17.279 1.00 78.06 167 SER A N 1
ATOM 1299 C CA . SER A 1 167 ? -21.634 -4.085 16.519 1.00 78.06 167 SER A CA 1
ATOM 1300 C C . SER A 1 167 ? -21.407 -4.039 15.006 1.00 78.06 167 SER A C 1
ATOM 1302 O O . SER A 1 167 ? -21.611 -5.045 14.338 1.00 78.06 167 SER A O 1
ATOM 1304 N N . GLU A 1 168 ? -20.934 -2.909 14.468 1.00 78.19 168 GLU A N 1
ATOM 1305 C CA . GLU A 1 168 ? -20.635 -2.787 13.031 1.00 78.19 168 GLU A CA 1
ATOM 1306 C C . GLU A 1 168 ? -19.472 -3.694 12.618 1.00 78.19 168 GLU A C 1
ATOM 1308 O O . GLU A 1 168 ? -19.492 -4.301 11.550 1.00 78.19 168 GLU A O 1
ATOM 1313 N N . TYR A 1 169 ? -18.444 -3.791 13.463 1.00 78.88 169 TYR A N 1
ATOM 1314 C CA . TYR A 1 169 ? -17.304 -4.663 13.215 1.00 78.88 169 TYR A CA 1
ATOM 1315 C C . TYR A 1 169 ? -17.723 -6.137 13.178 1.00 78.88 169 TYR A C 1
ATOM 1317 O O . TYR A 1 169 ? -17.393 -6.835 12.225 1.00 78.88 169 TYR A O 1
ATOM 1325 N N . GLU A 1 170 ? -18.479 -6.605 14.173 1.00 79.69 170 GLU A N 1
ATOM 1326 C CA . GLU A 1 170 ? -18.926 -8.002 14.252 1.00 79.69 170 GLU A CA 1
ATOM 1327 C C . GLU A 1 170 ? -19.824 -8.410 13.075 1.00 79.69 170 GLU A C 1
ATOM 1329 O O . GLU A 1 170 ? -19.734 -9.547 12.616 1.00 79.69 170 GLU A O 1
ATOM 1334 N N . GLU A 1 171 ? -20.648 -7.496 12.559 1.00 79.50 171 GLU A N 1
ATOM 1335 C CA . GLU A 1 171 ? -21.484 -7.733 11.378 1.00 79.50 171 GLU A CA 1
ATOM 1336 C C . GLU A 1 171 ? -20.642 -7.817 10.095 1.00 79.50 171 GLU A C 1
ATOM 1338 O O . GLU A 1 171 ? -20.775 -8.754 9.310 1.00 79.50 171 GLU A O 1
ATOM 1343 N N . LEU A 1 172 ? -19.711 -6.879 9.901 1.00 75.81 172 LEU A N 1
ATOM 1344 C CA . LEU A 1 172 ? -18.917 -6.786 8.672 1.00 75.81 172 LEU A CA 1
ATOM 1345 C C . LEU A 1 172 ? -17.814 -7.848 8.576 1.00 75.81 172 LEU A C 1
ATOM 1347 O O . LEU A 1 172 ? -17.422 -8.231 7.474 1.00 75.81 172 LEU A O 1
ATOM 1351 N N . VAL A 1 173 ? -17.295 -8.320 9.709 1.00 73.69 173 VAL A N 1
ATOM 1352 C CA . VAL A 1 173 ? -16.214 -9.319 9.763 1.00 73.69 173 VAL A CA 1
ATOM 1353 C C . VAL A 1 173 ? -16.693 -10.712 9.377 1.00 73.69 173 VAL A C 1
ATOM 1355 O O . VAL A 1 173 ? -15.910 -11.466 8.805 1.00 73.69 173 VAL A O 1
ATOM 1358 N N . GLN A 1 174 ? -17.958 -11.056 9.639 1.00 69.75 174 GLN A N 1
ATOM 1359 C CA . GLN A 1 174 ? -18.503 -12.384 9.318 1.00 69.75 174 GLN A CA 1
ATOM 1360 C C . GLN A 1 174 ? -18.455 -12.694 7.816 1.00 69.75 174 GLN A C 1
ATOM 1362 O O . GLN A 1 174 ? -18.212 -13.838 7.431 1.00 69.75 174 GLN A O 1
ATOM 1367 N N . ASP A 1 175 ? -18.594 -11.667 6.978 1.00 66.25 175 ASP A N 1
ATOM 1368 C CA . ASP A 1 175 ? -18.569 -11.789 5.518 1.00 66.25 175 ASP A CA 1
ATOM 1369 C C . ASP A 1 175 ? -17.171 -11.573 4.905 1.00 66.25 175 ASP A C 1
ATOM 1371 O O . ASP A 1 175 ? -16.974 -11.733 3.692 1.00 66.25 175 ASP A O 1
ATOM 1375 N N . LEU A 1 176 ? -16.174 -11.216 5.721 1.00 67.69 176 LEU A N 1
ATOM 1376 C CA . LEU A 1 176 ? -14.838 -10.855 5.263 1.00 67.69 176 LEU A CA 1
ATOM 1377 C C . LEU A 1 176 ? -13.809 -11.953 5.529 1.00 67.69 176 LEU A C 1
ATOM 1379 O O . LEU A 1 176 ? -13.566 -12.394 6.645 1.00 67.69 176 LEU A O 1
ATOM 1383 N N . THR A 1 177 ? -13.094 -12.325 4.471 1.00 68.81 177 THR A N 1
ATOM 1384 C CA . THR A 1 177 ? -11.829 -13.057 4.596 1.00 68.81 177 THR A CA 1
ATOM 1385 C C . THR A 1 177 ? -10.672 -12.072 4.670 1.00 68.81 177 THR A C 1
ATOM 1387 O O . THR A 1 177 ? -10.607 -11.149 3.850 1.00 68.81 177 THR A O 1
ATOM 1390 N N . PHE A 1 178 ? -9.725 -12.317 5.571 1.00 69.38 178 PHE A N 1
ATOM 1391 C CA . PHE A 1 178 ? -8.546 -11.478 5.768 1.00 69.38 178 PHE A CA 1
ATOM 1392 C C . PHE A 1 178 ? -7.277 -12.161 5.239 1.00 69.38 178 PHE A C 1
ATOM 1394 O O . PHE A 1 178 ? -7.207 -13.382 5.067 1.00 69.38 178 PHE A O 1
ATOM 1401 N N . PHE A 1 179 ? -6.273 -11.360 4.905 1.00 62.94 179 PHE A N 1
ATOM 1402 C CA . PHE A 1 179 ? -4.891 -11.809 4.830 1.00 62.94 179 PHE A CA 1
ATOM 1403 C C . PHE A 1 179 ? -4.265 -11.666 6.216 1.00 62.94 179 PHE A C 1
ATOM 1405 O O . PHE A 1 179 ? -4.361 -10.594 6.814 1.00 62.94 179 PHE A O 1
ATOM 1412 N N . ASP A 1 180 ? -3.583 -12.713 6.681 1.00 55.69 180 ASP A N 1
ATOM 1413 C CA . ASP A 1 180 ? -2.642 -12.596 7.792 1.00 55.69 180 ASP A CA 1
ATOM 1414 C C . ASP A 1 180 ? -1.497 -11.680 7.348 1.00 55.69 180 ASP A C 1
ATOM 1416 O O . ASP A 1 180 ? -0.613 -12.098 6.594 1.00 55.69 180 ASP A O 1
ATOM 1420 N N . ALA A 1 181 ? -1.498 -10.420 7.788 1.00 52.03 181 ALA A N 1
ATOM 1421 C CA . ALA A 1 181 ? -0.359 -9.528 7.556 1.00 52.03 181 ALA A CA 1
ATOM 1422 C C . ALA A 1 181 ? 0.819 -9.833 8.508 1.00 52.03 181 ALA A C 1
ATOM 1424 O O . ALA A 1 181 ? 1.880 -9.214 8.402 1.00 52.03 181 ALA A O 1
ATOM 1425 N N . GLY A 1 182 ? 0.654 -10.816 9.404 1.00 51.66 182 GLY A N 1
ATOM 1426 C CA . GLY A 1 182 ? 1.597 -11.154 10.464 1.00 51.66 182 GLY A CA 1
ATOM 1427 C C . GLY A 1 182 ? 1.582 -10.137 11.608 1.00 51.66 182 GLY A C 1
ATOM 1428 O O . GLY A 1 182 ? 1.016 -9.050 11.505 1.00 51.66 182 GLY A O 1
ATOM 1429 N N . ALA A 1 183 ? 2.228 -10.487 12.722 1.00 49.66 183 ALA A N 1
ATOM 1430 C CA . ALA A 1 183 ? 2.498 -9.522 13.782 1.00 49.66 183 ALA A CA 1
ATOM 1431 C C . ALA A 1 183 ? 3.429 -8.434 13.228 1.00 49.66 183 ALA A C 1
ATOM 1433 O O . ALA A 1 183 ? 4.520 -8.749 12.736 1.00 49.66 183 ALA A O 1
ATOM 1434 N N . LEU A 1 184 ? 3.022 -7.166 13.322 1.00 48.41 184 LEU A N 1
ATOM 1435 C CA . LEU A 1 184 ? 3.862 -6.010 13.008 1.00 48.41 184 LEU A CA 1
ATOM 1436 C C . LEU A 1 184 ? 4.975 -5.911 14.063 1.00 48.41 184 LEU A C 1
ATOM 1438 O O . LEU A 1 184 ? 4.927 -5.093 14.974 1.00 48.41 184 LEU A O 1
ATOM 1442 N N . LYS A 1 185 ? 5.974 -6.795 13.982 1.00 37.47 185 LYS A N 1
ATOM 1443 C CA . LYS A 1 185 ? 7.157 -6.730 14.839 1.00 37.47 185 LYS A CA 1
ATOM 1444 C C . LYS A 1 185 ? 7.971 -5.502 14.452 1.00 37.47 185 LYS A C 1
ATOM 1446 O O . LYS A 1 185 ? 8.312 -5.343 13.281 1.00 37.47 185 LYS A O 1
ATOM 1451 N N . ASN A 1 186 ? 8.270 -4.685 15.464 1.00 38.19 186 ASN A N 1
ATOM 1452 C CA . ASN A 1 186 ? 9.170 -3.534 15.426 1.00 38.19 186 ASN A CA 1
ATOM 1453 C C . ASN A 1 186 ? 10.366 -3.803 14.500 1.00 38.19 186 ASN A C 1
ATOM 1455 O O . ASN A 1 186 ? 11.225 -4.627 14.821 1.00 38.19 186 ASN A O 1
ATOM 1459 N N . GLY A 1 187 ? 10.377 -3.138 13.347 1.00 34.06 187 GLY A N 1
ATOM 1460 C CA . GLY A 1 187 ? 11.505 -3.076 12.424 1.00 34.06 187 GLY A CA 1
ATOM 1461 C C . GLY A 1 187 ? 11.982 -1.645 12.323 1.00 34.06 187 GLY A C 1
ATOM 1462 O O . GLY A 1 187 ? 11.111 -0.777 12.083 1.00 34.06 187 GLY A O 1
#

Secondary structure (DSSP, 8-state):
-HHHHHHHHHHHHHHHHHHHHHHHHHHTT--HHHHHHHHHHHHHHHHHHHHHHHHHHHHHHHH-HHHHHHHHHHHHHHHHHTT--HHHHHHHTT-BSSPPP-BTGGGS-GGGGGG-EEEEESS-EEETTEEEEEEEEESSS-EEEEEEEEEETTEEEEEEEEEPPHHHHHHHHHT--EEEEEE----

Radius of gyration: 22.74 Å; chains: 1; bounding box: 56×30×64 Å